Protein AF-A0A8B6DLH3-F1 (afdb_monomer_lite)

Secondary structure (DSSP, 8-state):
--HHHHHHHHHHHHHHHHHHHHHHHHHHHHHHHHHHHHHHHHT-S----S-HHHHHTT-GGGS-HHHHHHHHHHHHHBS-TT-GGGS-TTSS-TTTTTT-HHHHHHTTSTTGGG--S-TTT-HHHHHHHHHHBGGGBTTB-HHHHHHHHHIIIIIIIS-SS----HHHHHHHHHHHHHHHTSTTTTTSHHHHHHHHHHHHHHH-SS--HHHHTSHHHHHHHHHHHHHHHHHT-HHHHHHHHHHHHHHHHHHHHHHHHHHHHHHHHT---TTHHHHHHHHHHHHHHHHHHHHHHHTT-----------------

Foldseek 3Di:
DDQLLQLQLLLLLLLLLQLLLQLQQVLVVVVLVVLLVVLLVVLVPDFDPDQCLQVPVPPLVPDDPSLVSSLVSLLVFWLCNVCSVQFNSNPARRRCCNVDSQSSLNRQFDPCVVVPDRLSRDSSSVLSSCVTTNVNVVLDDPVLSVQQVCLCVVSPVPPLVSGHDLVSSLSSLVSSLVRLPRPSSVVDPSSVVSNVLSVVSNPDSHRDVVSCPDPCVLVSLVVVQVSCVVNVPVVSNVSSCVVCVVVVVVVVVVVVVVVVVVVVVVDPDDDVVVVVVVVVVVVVVVVVVVCCVVVVDDPDDPPPDDDDDDDDD

Radius of gyration: 30.66 Å; chains: 1; bounding box: 48×68×123 Å

pLDDT: mean 76.75, std 17.87, range [33.12, 98.38]

Structure (mmCIF, N/CA/C/O backbone):
data_AF-A0A8B6DLH3-F1
#
_entry.id   AF-A0A8B6DLH3-F1
#
loop_
_atom_site.group_PDB
_atom_site.id
_atom_site.type_symbol
_atom_site.label_atom_id
_atom_site.label_alt_id
_atom_site.label_comp_id
_atom_site.label_asym_id
_atom_site.label_entity_id
_atom_site.label_seq_id
_atom_site.pdbx_PDB_ins_code
_atom_site.Cartn_x
_atom_site.Cartn_y
_atom_site.Cartn_z
_atom_site.occupancy
_atom_site.B_iso_or_equiv
_atom_site.auth_seq_id
_atom_site.auth_comp_id
_atom_site.auth_asym_id
_atom_site.auth_atom_id
_atom_site.pdbx_PDB_model_num
ATOM 1 N N . MET A 1 1 ? -25.420 0.804 21.150 1.00 72.00 1 MET A N 1
ATOM 2 C CA . MET A 1 1 ? -23.970 1.080 21.230 1.00 72.00 1 MET A CA 1
ATOM 3 C C . MET A 1 1 ? -23.783 2.585 21.273 1.00 72.00 1 MET A C 1
ATOM 5 O O . MET A 1 1 ? -24.482 3.255 20.525 1.00 72.00 1 MET A O 1
ATOM 9 N N . SER A 1 2 ? -22.931 3.107 22.158 1.00 86.38 2 SER A N 1
ATOM 10 C CA . SER A 1 2 ? -22.741 4.558 22.299 1.00 86.38 2 SER A CA 1
ATOM 11 C C . SER A 1 2 ? -21.989 5.156 21.105 1.00 86.38 2 SER A C 1
ATOM 13 O O . SER A 1 2 ? -21.193 4.467 20.464 1.00 86.38 2 SER A O 1
ATOM 15 N N . ASP A 1 3 ? -22.206 6.444 20.837 1.00 84.56 3 ASP A N 1
ATOM 16 C CA . ASP A 1 3 ? -21.494 7.181 19.781 1.00 84.56 3 ASP A CA 1
ATOM 17 C C . ASP A 1 3 ? -19.984 7.231 20.048 1.00 84.56 3 ASP A C 1
ATOM 19 O O . ASP A 1 3 ? -19.182 7.118 19.126 1.00 84.56 3 ASP A O 1
ATOM 23 N N . ILE A 1 4 ? -19.584 7.283 21.325 1.00 84.88 4 ILE A N 1
ATOM 24 C CA . ILE A 1 4 ? -18.177 7.180 21.744 1.00 84.88 4 ILE A CA 1
ATOM 25 C C . ILE A 1 4 ? -17.573 5.845 21.291 1.00 84.88 4 ILE A C 1
ATOM 27 O O . ILE A 1 4 ? -16.487 5.831 20.720 1.00 84.88 4 ILE A O 1
ATOM 31 N N . GLN A 1 5 ? -18.280 4.727 21.489 1.00 88.81 5 GLN A N 1
ATOM 32 C CA . GLN A 1 5 ? -17.788 3.416 21.055 1.00 88.81 5 GLN A CA 1
ATOM 33 C C . GLN A 1 5 ? -17.709 3.329 19.526 1.00 88.81 5 GLN A C 1
ATOM 35 O O . GLN A 1 5 ? -16.746 2.795 18.981 1.00 88.81 5 GLN A O 1
ATOM 40 N N . GLN A 1 6 ? -18.695 3.887 18.820 1.00 90.25 6 GLN A N 1
ATOM 41 C CA . GLN A 1 6 ? -18.678 3.941 17.358 1.00 90.25 6 GLN A CA 1
ATOM 42 C C . GLN A 1 6 ? -17.510 4.770 16.815 1.00 90.25 6 GLN A C 1
ATOM 44 O O . GLN A 1 6 ? -16.923 4.425 15.786 1.00 90.25 6 GLN A O 1
ATOM 49 N N . PHE A 1 7 ? -17.165 5.849 17.511 1.00 88.19 7 PHE A N 1
ATOM 50 C CA . PHE A 1 7 ? -16.022 6.683 17.186 1.00 88.19 7 PHE A CA 1
ATOM 51 C C . PHE A 1 7 ? -14.697 5.963 17.469 1.00 88.19 7 PHE A C 1
ATOM 53 O O . PHE A 1 7 ? -13.818 5.930 16.610 1.00 88.19 7 PHE A O 1
ATOM 60 N N . ASP A 1 8 ? -14.566 5.303 18.624 1.00 89.06 8 ASP A N 1
ATOM 61 C CA . ASP A 1 8 ? -13.391 4.488 18.966 1.00 89.06 8 ASP A CA 1
ATOM 62 C C . ASP A 1 8 ? -13.176 3.349 17.950 1.00 89.06 8 ASP A C 1
ATOM 64 O O . ASP A 1 8 ? -12.041 3.044 17.562 1.00 89.06 8 ASP A O 1
ATOM 68 N N . ASN A 1 9 ? -14.262 2.758 17.448 1.00 93.31 9 ASN A N 1
ATOM 69 C CA . ASN A 1 9 ? -14.227 1.767 16.376 1.00 93.31 9 ASN A CA 1
ATOM 70 C C . ASN A 1 9 ? -13.692 2.358 15.065 1.00 93.31 9 ASN A C 1
ATOM 72 O O . ASN A 1 9 ? -12.810 1.766 14.437 1.00 93.31 9 ASN A O 1
ATOM 76 N N . PHE A 1 10 ? -14.184 3.534 14.665 1.00 91.69 10 PHE A N 1
ATOM 77 C CA . PHE A 1 10 ? -13.675 4.263 13.502 1.00 91.69 10 PHE A CA 1
ATOM 78 C C . PHE A 1 10 ? -12.181 4.581 13.637 1.00 91.69 10 PHE A C 1
ATOM 80 O O . PHE A 1 10 ? -11.397 4.292 12.729 1.00 91.69 10 PHE A O 1
ATOM 87 N N . MET A 1 11 ? -11.768 5.099 14.794 1.00 90.31 11 MET A N 1
ATOM 88 C CA . MET A 1 11 ? -10.368 5.396 15.089 1.00 90.31 11 MET A CA 1
ATOM 89 C C . MET A 1 11 ? -9.500 4.133 15.028 1.00 90.31 11 MET A C 1
ATOM 91 O O . MET A 1 11 ? -8.427 4.158 14.430 1.00 90.31 11 MET A O 1
ATOM 95 N N . SER A 1 12 ? -9.977 3.009 15.565 1.00 93.00 12 SER A N 1
ATOM 96 C CA . SER A 1 12 ? -9.265 1.725 15.507 1.00 93.00 12 SER A CA 1
ATOM 97 C C . SER A 1 12 ? -9.019 1.269 14.068 1.00 93.00 12 SER A C 1
ATOM 99 O O . SER A 1 12 ? -7.921 0.821 13.743 1.00 93.00 12 SER A O 1
ATOM 101 N N . VAL A 1 13 ? -10.008 1.427 13.180 1.00 94.50 13 VAL A N 1
ATOM 102 C CA . VAL A 1 13 ? -9.835 1.130 11.749 1.00 94.50 13 VAL A CA 1
ATOM 103 C C . VAL A 1 13 ? -8.827 2.084 11.111 1.00 94.50 13 VAL A C 1
ATOM 105 O O . VAL A 1 13 ? -7.968 1.631 10.359 1.00 94.50 13 VAL A O 1
ATOM 108 N N . ALA A 1 14 ? -8.870 3.379 11.429 1.00 92.00 14 ALA A N 1
ATOM 109 C CA . ALA A 1 14 ? -7.913 4.348 10.897 1.00 92.00 14 ALA A CA 1
ATOM 110 C C . ALA A 1 14 ? -6.460 4.023 11.290 1.00 92.00 14 ALA A C 1
ATOM 112 O O . ALA A 1 14 ? -5.574 4.028 10.432 1.00 92.00 14 ALA A O 1
ATOM 113 N N . PHE A 1 15 ? -6.226 3.674 12.558 1.00 93.00 15 PHE A N 1
ATOM 114 C CA . PHE A 1 15 ? -4.929 3.182 13.026 1.00 93.00 15 PHE A CA 1
ATOM 115 C C . PHE A 1 15 ? -4.545 1.870 12.344 1.00 93.00 15 PHE A C 1
ATOM 117 O O . PHE A 1 15 ? -3.423 1.743 11.862 1.00 93.00 15 PHE A O 1
ATOM 124 N N . GLY A 1 16 ? -5.483 0.928 12.217 1.00 95.31 16 GLY A N 1
ATOM 125 C CA . GLY A 1 16 ? -5.242 -0.338 11.530 1.00 95.31 16 GLY A CA 1
ATOM 126 C C . GLY A 1 16 ? -4.770 -0.148 10.087 1.00 95.31 16 GLY A C 1
ATOM 127 O O . GLY A 1 16 ? -3.828 -0.810 9.651 1.00 95.31 16 GLY A O 1
ATOM 128 N N . LEU A 1 17 ? -5.357 0.800 9.348 1.00 94.81 17 LEU A N 1
ATOM 129 C CA . LEU A 1 17 ? -4.914 1.132 7.990 1.00 94.81 17 LEU A CA 1
ATOM 130 C C . LEU A 1 17 ? -3.464 1.638 7.973 1.00 94.81 17 LEU A C 1
ATOM 132 O O . LEU A 1 17 ? -2.693 1.210 7.116 1.00 94.81 17 LEU A O 1
ATOM 136 N N . LYS A 1 18 ? -3.080 2.508 8.917 1.00 92.50 18 LYS A N 1
ATOM 137 C CA . LYS A 1 18 ? -1.706 3.026 9.035 1.00 92.50 18 LYS A CA 1
ATOM 138 C C . LYS A 1 18 ? -0.709 1.925 9.405 1.00 92.50 18 LYS A C 1
ATOM 140 O O . LYS A 1 18 ? 0.304 1.786 8.729 1.00 92.50 18 LYS A O 1
ATOM 145 N N . ILE A 1 19 ? -1.039 1.099 10.394 1.00 94.75 19 ILE A N 1
ATOM 146 C CA . ILE A 1 19 ? -0.234 -0.061 10.807 1.00 94.75 19 ILE A CA 1
ATOM 147 C C . ILE A 1 19 ? -0.042 -1.031 9.637 1.00 94.75 19 ILE A C 1
ATOM 149 O O . ILE A 1 19 ? 1.044 -1.561 9.433 1.00 94.75 19 ILE A O 1
ATOM 153 N N . THR A 1 20 ? -1.076 -1.225 8.815 1.00 96.81 20 THR A N 1
ATOM 154 C CA . THR A 1 20 ? -0.975 -2.074 7.619 1.00 96.81 20 THR A CA 1
ATOM 155 C C . THR A 1 20 ? -0.012 -1.496 6.589 1.00 96.81 20 THR A C 1
ATOM 157 O O . THR A 1 20 ? 0.748 -2.249 5.992 1.00 96.81 20 THR A O 1
ATOM 160 N N . VAL A 1 21 ? -0.015 -0.175 6.376 1.00 95.31 21 VAL A N 1
ATOM 161 C CA . VAL A 1 21 ? 0.977 0.478 5.506 1.00 95.31 21 VAL A CA 1
ATOM 162 C C . VAL A 1 21 ? 2.387 0.198 6.014 1.00 95.31 21 VAL A C 1
ATOM 164 O O . VAL A 1 21 ? 3.215 -0.270 5.242 1.00 95.31 21 VAL A O 1
ATOM 167 N N . GLU A 1 22 ? 2.641 0.429 7.302 1.00 94.00 22 GLU A N 1
ATOM 168 C CA . GLU A 1 22 ? 3.949 0.191 7.927 1.00 94.00 22 GLU A CA 1
ATOM 169 C C . GLU A 1 22 ? 4.377 -1.278 7.812 1.00 94.00 22 GLU A C 1
ATOM 171 O O . GLU A 1 22 ? 5.507 -1.561 7.425 1.00 94.00 22 GLU A O 1
ATOM 176 N N . GLY A 1 23 ? 3.457 -2.220 8.037 1.00 96.06 23 GLY A N 1
ATOM 177 C CA . GLY A 1 23 ? 3.722 -3.653 7.890 1.00 96.06 23 GLY A CA 1
ATOM 178 C C . GLY A 1 23 ? 4.056 -4.099 6.462 1.00 96.06 23 GLY A C 1
ATOM 179 O O . GLY A 1 23 ? 4.714 -5.118 6.280 1.00 96.06 23 GLY A O 1
ATOM 180 N N . LEU A 1 24 ? 3.628 -3.349 5.441 1.00 96.31 24 LEU A N 1
ATOM 181 C CA . LEU A 1 24 ? 3.911 -3.649 4.033 1.00 96.31 24 LEU A CA 1
ATOM 182 C C . LEU A 1 24 ? 5.203 -3.002 3.520 1.00 96.31 24 LEU A C 1
ATOM 184 O O . LEU A 1 24 ? 5.679 -3.391 2.451 1.00 96.31 24 LEU A O 1
ATOM 188 N N . GLN A 1 25 ? 5.741 -2.000 4.221 1.00 93.44 25 GLN A N 1
ATOM 189 C CA . GLN A 1 25 ? 6.794 -1.134 3.688 1.00 93.44 25 GLN A CA 1
ATOM 190 C C . GLN A 1 25 ? 8.049 -1.902 3.297 1.00 93.44 25 GLN A C 1
ATOM 192 O O . GLN A 1 25 ? 8.495 -1.748 2.160 1.00 93.44 25 GLN A O 1
ATOM 197 N N . ASP A 1 26 ? 8.588 -2.740 4.181 1.00 94.25 26 ASP A N 1
ATOM 198 C CA . ASP A 1 26 ? 9.839 -3.456 3.902 1.00 94.25 26 ASP A CA 1
ATOM 199 C C . ASP A 1 26 ? 9.661 -4.437 2.744 1.00 94.25 26 ASP A C 1
ATOM 201 O O . ASP A 1 26 ? 10.413 -4.393 1.773 1.00 94.25 26 ASP A O 1
ATOM 205 N N . PHE A 1 27 ? 8.592 -5.240 2.784 1.00 94.81 27 PHE A N 1
ATOM 206 C CA . PHE A 1 27 ? 8.282 -6.214 1.738 1.00 94.81 27 PHE A CA 1
ATOM 207 C C . PHE A 1 27 ? 8.181 -5.553 0.358 1.00 94.81 27 PHE A C 1
ATOM 209 O O . PHE A 1 27 ? 8.804 -5.999 -0.609 1.00 94.81 27 PHE A O 1
ATOM 216 N N . VAL A 1 28 ? 7.409 -4.466 0.254 1.00 94.81 28 VAL A N 1
ATOM 217 C CA . VAL A 1 28 ? 7.229 -3.753 -1.015 1.00 94.81 28 VAL A CA 1
ATOM 218 C C . VAL A 1 28 ? 8.525 -3.062 -1.438 1.00 94.81 28 VAL A C 1
ATOM 220 O O . VAL A 1 28 ? 8.891 -3.122 -2.610 1.00 94.81 28 VAL A O 1
ATOM 223 N N . THR A 1 29 ? 9.243 -2.438 -0.505 1.00 94.12 29 THR A N 1
ATOM 224 C CA . THR A 1 29 ? 10.491 -1.718 -0.791 1.00 94.12 29 THR A CA 1
ATOM 225 C C . THR A 1 29 ? 11.571 -2.655 -1.313 1.00 94.12 29 THR A C 1
ATOM 227 O O . THR A 1 29 ? 12.180 -2.369 -2.345 1.00 94.12 29 THR A O 1
ATOM 230 N N . ASP A 1 30 ? 11.797 -3.780 -0.640 1.00 93.50 30 ASP A N 1
ATOM 231 C CA . ASP A 1 30 ? 12.813 -4.755 -1.030 1.00 93.50 30 ASP A CA 1
ATOM 232 C C . ASP A 1 30 ? 12.488 -5.364 -2.389 1.00 93.50 30 ASP A C 1
ATOM 234 O O . ASP A 1 30 ? 13.352 -5.442 -3.270 1.00 93.50 30 ASP A O 1
ATOM 238 N N . PHE A 1 31 ? 11.215 -5.694 -2.606 1.00 92.81 31 PHE A N 1
ATOM 239 C CA . PHE A 1 31 ? 10.749 -6.202 -3.885 1.00 92.81 31 PHE A CA 1
ATOM 240 C C . PHE A 1 31 ? 10.953 -5.192 -5.027 1.00 92.81 31 PHE A C 1
ATOM 242 O O . PHE A 1 31 ? 11.466 -5.543 -6.096 1.00 92.81 31 PHE A O 1
ATOM 249 N N . LEU A 1 32 ? 10.572 -3.927 -4.818 1.00 93.69 32 LEU A N 1
ATOM 250 C CA . LEU A 1 32 ? 10.733 -2.873 -5.819 1.00 93.69 32 LEU A CA 1
ATOM 251 C C . LEU A 1 32 ? 12.206 -2.596 -6.116 1.00 93.69 32 LEU A C 1
ATOM 253 O O . LEU A 1 32 ? 12.563 -2.456 -7.285 1.00 93.69 32 LEU A O 1
ATOM 257 N N . LYS A 1 33 ? 13.071 -2.567 -5.097 1.00 93.81 33 LYS A N 1
ATOM 258 C CA . LYS A 1 33 ? 14.521 -2.397 -5.268 1.00 93.81 33 LYS A CA 1
ATOM 259 C C . LYS A 1 33 ? 15.139 -3.540 -6.069 1.00 93.81 33 LYS A C 1
ATOM 261 O O . LYS A 1 33 ? 15.933 -3.278 -6.973 1.00 93.81 33 LYS A O 1
ATOM 266 N N . ALA A 1 34 ? 14.777 -4.787 -5.764 1.00 92.69 34 ALA A N 1
ATOM 267 C CA . ALA A 1 34 ? 15.251 -5.956 -6.504 1.00 92.69 34 ALA A CA 1
ATOM 268 C C . ALA A 1 34 ? 14.792 -5.905 -7.969 1.00 92.69 34 ALA A C 1
ATOM 270 O O . ALA A 1 34 ? 15.611 -5.976 -8.883 1.00 92.69 34 ALA A O 1
ATOM 271 N N . THR A 1 35 ? 13.501 -5.651 -8.189 1.00 91.94 35 THR A N 1
ATOM 272 C CA . THR A 1 35 ? 12.920 -5.514 -9.532 1.00 91.94 35 THR A CA 1
ATOM 273 C C . THR A 1 35 ? 13.588 -4.393 -10.327 1.00 91.94 35 THR A C 1
ATOM 275 O O . THR A 1 35 ? 13.951 -4.579 -11.487 1.00 91.94 35 THR A O 1
ATOM 278 N N . HIS A 1 36 ? 13.785 -3.231 -9.704 1.00 91.75 36 HIS A N 1
ATOM 279 C CA . HIS A 1 36 ? 14.453 -2.095 -10.324 1.00 91.75 36 HIS A CA 1
ATOM 280 C C . HIS A 1 36 ? 15.882 -2.449 -10.740 1.00 91.75 36 HIS A C 1
ATOM 282 O O . HIS A 1 36 ? 16.276 -2.164 -11.868 1.00 91.75 36 HIS A O 1
ATOM 288 N N . ARG A 1 37 ? 16.647 -3.121 -9.868 1.00 90.94 37 ARG A N 1
ATOM 289 C CA . ARG A 1 37 ? 18.009 -3.583 -10.176 1.00 90.94 37 ARG A CA 1
ATOM 290 C C . ARG A 1 37 ? 18.027 -4.517 -11.388 1.00 90.94 37 ARG A C 1
ATOM 292 O O . ARG A 1 37 ? 18.854 -4.329 -12.278 1.00 90.94 37 ARG A O 1
ATOM 299 N N . ASP A 1 38 ? 17.097 -5.465 -11.461 1.00 90.38 38 ASP A N 1
ATOM 300 C CA . ASP A 1 38 ? 17.012 -6.418 -12.573 1.00 90.38 38 ASP A CA 1
ATOM 301 C C . ASP A 1 38 ? 16.695 -5.739 -13.910 1.00 90.38 38 ASP A C 1
ATOM 303 O O . ASP A 1 38 ? 17.255 -6.104 -14.948 1.00 90.38 38 ASP A O 1
ATOM 307 N N . ILE A 1 39 ? 15.796 -4.749 -13.907 1.00 88.50 39 ILE A N 1
ATOM 308 C CA . ILE A 1 39 ? 15.489 -3.961 -15.108 1.00 88.50 39 ILE A CA 1
ATOM 309 C C . ILE A 1 39 ? 16.682 -3.090 -15.486 1.00 88.50 39 ILE A C 1
ATOM 311 O O . ILE A 1 39 ? 17.059 -3.054 -16.655 1.00 88.50 39 ILE A O 1
ATOM 315 N N . TYR A 1 40 ? 17.299 -2.422 -14.511 1.00 87.00 40 TYR A N 1
ATOM 316 C CA . TYR A 1 40 ? 18.433 -1.532 -14.738 1.00 87.00 40 TYR A CA 1
ATOM 317 C C . TYR A 1 40 ? 19.580 -2.246 -15.465 1.00 87.00 40 TYR A C 1
ATOM 319 O O . TYR A 1 40 ? 20.116 -1.724 -16.441 1.00 87.00 40 TYR A O 1
ATOM 327 N N . VAL A 1 41 ? 19.897 -3.481 -15.060 1.00 86.19 41 VAL A N 1
ATOM 328 C CA . VAL A 1 41 ? 20.916 -4.315 -15.722 1.00 86.19 41 VAL A CA 1
ATOM 329 C C . VAL A 1 41 ? 20.551 -4.608 -17.185 1.00 86.19 41 VAL A C 1
ATOM 331 O O . VAL A 1 41 ? 21.412 -4.512 -18.061 1.00 86.19 41 VAL A O 1
ATOM 334 N N . LYS A 1 42 ? 19.279 -4.918 -17.473 1.00 84.06 42 LYS A N 1
ATOM 335 C CA . LYS A 1 42 ? 18.787 -5.214 -18.835 1.00 84.06 42 LYS A CA 1
ATOM 336 C C . LYS A 1 42 ? 18.726 -3.982 -19.739 1.00 84.06 42 LYS A C 1
ATOM 338 O O . LYS A 1 42 ? 18.885 -4.103 -20.949 1.00 84.06 42 LYS A O 1
ATOM 343 N N . CYS A 1 43 ? 18.475 -2.814 -19.160 1.00 79.56 43 CYS A N 1
ATOM 344 C CA . CYS A 1 43 ? 18.224 -1.560 -19.866 1.00 79.56 43 CYS A CA 1
ATOM 345 C C . CYS A 1 43 ? 19.452 -0.637 -19.902 1.00 79.56 43 CYS A C 1
ATOM 347 O O . CYS A 1 43 ? 19.280 0.581 -19.937 1.00 79.56 43 CYS A O 1
ATOM 349 N N . SER A 1 44 ? 20.668 -1.188 -19.878 1.00 67.06 44 SER A N 1
ATOM 350 C CA . SER A 1 44 ? 21.966 -0.503 -19.726 1.00 67.06 44 SER A CA 1
ATOM 351 C C . SER A 1 44 ? 22.372 0.374 -20.934 1.00 67.06 44 SER A C 1
ATOM 353 O O . SER A 1 44 ? 23.461 0.270 -21.486 1.00 67.06 44 SER A O 1
ATOM 355 N N . LEU A 1 45 ? 21.481 1.280 -21.341 1.00 66.19 45 LEU A N 1
ATOM 356 C CA . LEU A 1 45 ? 21.596 2.192 -22.483 1.00 66.19 45 LEU A CA 1
ATOM 357 C C . LEU A 1 45 ? 21.917 3.644 -22.063 1.00 66.19 45 LEU A C 1
ATOM 359 O O . LEU A 1 45 ? 21.862 4.546 -22.897 1.00 66.19 45 LEU A O 1
ATOM 363 N N . GLY A 1 46 ? 22.249 3.876 -20.787 1.00 70.50 46 GLY A N 1
ATOM 364 C CA . GLY A 1 46 ? 22.526 5.201 -20.216 1.00 70.50 46 GLY A CA 1
ATOM 365 C C . GLY A 1 46 ? 21.288 5.910 -19.651 1.00 70.50 46 GLY A C 1
ATOM 366 O O . GLY A 1 46 ? 20.210 5.324 -19.558 1.00 70.50 46 GLY A O 1
ATOM 367 N N . ASN A 1 47 ? 21.450 7.178 -19.257 1.00 72.44 47 ASN A N 1
ATOM 368 C CA . ASN A 1 47 ? 20.382 7.988 -18.659 1.00 72.44 47 ASN A CA 1
ATOM 369 C C . ASN A 1 47 ? 19.548 8.710 -19.721 1.00 72.44 47 ASN A C 1
ATOM 371 O O . ASN A 1 47 ? 20.034 9.058 -20.801 1.00 72.44 47 ASN A O 1
ATOM 375 N N . CYS A 1 48 ? 18.285 8.980 -19.395 1.00 75.69 48 CYS A N 1
ATOM 376 C CA . CYS A 1 48 ? 17.466 9.865 -20.203 1.00 75.69 48 CYS A CA 1
ATOM 377 C C . CYS A 1 48 ? 17.673 11.322 -19.771 1.00 75.69 48 CYS A C 1
ATOM 379 O O . CYS A 1 48 ? 17.479 11.658 -18.611 1.00 75.69 48 CYS A O 1
ATOM 381 N N . ASN A 1 49 ? 18.003 12.201 -20.718 1.00 76.50 49 ASN A N 1
ATOM 382 C CA . ASN A 1 49 ? 18.199 13.634 -20.453 1.00 76.50 49 ASN A CA 1
ATOM 383 C C . ASN A 1 49 ? 16.944 14.477 -20.744 1.00 76.50 49 ASN A C 1
ATOM 385 O O . ASN A 1 49 ? 17.004 15.704 -20.771 1.00 76.50 49 ASN A O 1
ATOM 389 N N . ILE A 1 50 ? 15.817 13.833 -21.063 1.00 77.19 50 ILE A N 1
ATOM 390 C CA . ILE A 1 50 ? 14.575 14.497 -21.464 1.00 77.19 50 ILE A CA 1
ATOM 391 C C . ILE A 1 50 ? 13.412 13.814 -20.763 1.00 77.19 50 ILE A C 1
ATOM 393 O O . ILE A 1 50 ? 13.223 12.610 -20.920 1.00 77.19 50 ILE A O 1
ATOM 397 N N . ASP A 1 51 ? 12.555 14.592 -20.107 1.00 79.94 51 ASP A N 1
ATOM 398 C CA . ASP A 1 51 ? 11.315 14.055 -19.557 1.00 79.94 51 ASP A CA 1
ATOM 399 C C . ASP A 1 51 ? 10.299 13.709 -20.679 1.00 79.94 51 ASP A C 1
ATOM 401 O O . ASP A 1 51 ? 9.401 14.479 -21.031 1.00 79.94 51 ASP A O 1
ATOM 405 N N . CYS A 1 52 ? 10.485 12.542 -21.300 1.00 81.00 52 CYS A N 1
ATOM 406 C CA . CYS A 1 52 ? 9.648 11.934 -22.330 1.00 81.00 52 CYS A CA 1
ATOM 407 C C . CYS A 1 52 ? 8.194 11.736 -21.884 1.00 81.00 52 CYS A C 1
ATOM 409 O O . CYS A 1 52 ? 7.294 11.848 -22.716 1.00 81.00 52 CYS A O 1
ATOM 411 N N . SER A 1 53 ? 7.955 11.460 -20.602 1.00 79.81 53 SER A N 1
ATOM 412 C CA . SER A 1 53 ? 6.608 11.310 -20.038 1.00 79.81 53 SER A CA 1
ATOM 413 C C . SER A 1 53 ? 5.832 12.622 -20.121 1.00 79.81 53 SER A C 1
ATOM 415 O O . SER A 1 53 ? 4.778 12.684 -20.761 1.00 79.81 53 SER A O 1
ATOM 417 N N . ARG A 1 54 ? 6.395 13.717 -19.605 1.00 76.88 54 ARG A N 1
ATOM 418 C CA . ARG A 1 54 ? 5.740 15.030 -19.666 1.00 76.88 54 ARG A CA 1
ATOM 419 C C . ARG A 1 54 ? 5.698 15.599 -21.084 1.00 76.88 54 ARG A C 1
ATOM 421 O O . ARG A 1 54 ? 4.682 16.158 -21.495 1.00 76.88 54 ARG A O 1
ATOM 428 N N . LYS A 1 55 ? 6.774 15.429 -21.860 1.00 71.50 55 LYS A N 1
ATOM 429 C CA . LYS A 1 55 ? 6.900 15.998 -23.213 1.00 71.50 55 LYS A CA 1
ATOM 430 C C . LYS A 1 55 ? 6.109 15.228 -24.274 1.00 71.50 55 LYS A C 1
ATOM 432 O O . LYS A 1 55 ? 5.607 15.830 -25.219 1.00 71.50 55 LYS A O 1
ATOM 437 N N . PHE A 1 56 ? 5.999 13.906 -24.136 1.00 74.88 56 PHE A N 1
ATOM 438 C CA . PHE A 1 56 ? 5.447 13.011 -25.160 1.00 74.88 56 PHE A CA 1
ATOM 439 C C . PHE A 1 56 ? 4.508 11.933 -24.600 1.00 74.88 56 PHE A C 1
ATOM 441 O O . PHE A 1 56 ? 4.242 10.942 -25.282 1.00 74.88 56 PHE A O 1
ATOM 448 N N . GLY A 1 57 ? 3.967 12.086 -23.388 1.00 64.69 57 GLY A N 1
ATOM 449 C CA . GLY A 1 57 ? 3.109 11.081 -22.738 1.00 64.69 57 GLY A CA 1
ATOM 450 C C . GLY A 1 57 ? 1.837 10.706 -23.511 1.00 64.69 57 GLY A C 1
ATOM 451 O O . GLY A 1 57 ? 1.216 9.688 -23.225 1.00 64.69 57 GLY A O 1
ATOM 452 N N . HIS A 1 58 ? 1.459 11.502 -24.514 1.00 65.06 58 HIS A N 1
ATOM 453 C CA . HIS A 1 58 ? 0.343 11.270 -25.436 1.00 65.06 58 HIS A CA 1
ATOM 454 C C . HIS A 1 58 ? 0.789 10.782 -26.832 1.00 65.06 58 HIS A C 1
ATOM 456 O O . HIS A 1 58 ? -0.043 10.310 -27.601 1.00 65.06 58 HIS A O 1
ATOM 462 N N . VAL A 1 59 ? 2.087 10.839 -27.164 1.00 66.88 59 VAL A N 1
ATOM 463 C CA . VAL A 1 59 ? 2.645 10.406 -28.461 1.00 66.88 59 VAL A CA 1
ATOM 464 C C . VAL A 1 59 ? 3.801 9.433 -28.237 1.00 66.88 59 VAL A C 1
ATOM 466 O O . VAL A 1 59 ? 4.981 9.780 -28.288 1.00 66.88 59 VAL A O 1
ATOM 469 N N . PHE A 1 60 ? 3.445 8.167 -28.027 1.00 59.22 60 PHE A N 1
ATOM 470 C CA . PHE A 1 60 ? 4.366 7.097 -27.633 1.00 59.22 60 PHE A CA 1
ATOM 471 C C . PHE A 1 60 ? 5.574 6.883 -28.557 1.00 59.22 60 PHE A C 1
ATOM 473 O O . PHE A 1 60 ? 6.624 6.463 -28.086 1.00 59.22 60 PHE A O 1
ATOM 480 N N . ARG A 1 61 ? 5.459 7.189 -29.855 1.00 62.62 61 ARG A N 1
ATOM 481 C CA . ARG A 1 61 ? 6.549 7.009 -30.834 1.00 62.62 61 ARG A CA 1
ATOM 482 C C . ARG A 1 61 ? 7.701 8.014 -30.684 1.00 62.62 61 ARG A C 1
ATOM 484 O O . ARG A 1 61 ? 8.703 7.869 -31.368 1.00 62.62 61 ARG A O 1
ATOM 491 N N . ARG A 1 62 ? 7.555 9.040 -29.837 1.00 74.94 62 ARG A N 1
ATOM 492 C CA . ARG A 1 62 ? 8.561 10.102 -29.640 1.00 74.94 62 ARG A CA 1
ATOM 493 C C . ARG A 1 62 ? 9.400 9.937 -28.370 1.00 74.94 62 ARG A C 1
ATOM 495 O O . ARG A 1 62 ? 10.192 10.815 -28.047 1.00 74.94 62 ARG A O 1
ATOM 502 N N . TRP A 1 63 ? 9.218 8.837 -27.643 1.00 82.88 63 TRP A N 1
ATOM 503 C CA . TRP A 1 63 ? 10.037 8.523 -26.475 1.00 82.88 63 TRP A CA 1
ATOM 504 C C . TRP A 1 63 ? 11.461 8.175 -26.921 1.00 82.88 63 TRP A C 1
ATOM 506 O O . TRP A 1 63 ? 11.647 7.560 -27.970 1.00 82.88 63 TRP A O 1
ATOM 516 N N . CYS A 1 64 ? 12.467 8.571 -26.138 1.00 85.12 64 CYS A N 1
ATOM 517 C CA . CYS A 1 64 ? 13.850 8.210 -26.438 1.00 85.12 64 CYS A CA 1
ATOM 518 C C . CYS A 1 64 ? 14.068 6.692 -26.296 1.00 85.12 64 CYS A C 1
ATOM 520 O O . CYS A 1 64 ? 13.273 5.991 -25.664 1.00 85.12 64 CYS A O 1
ATOM 522 N N . LEU A 1 65 ? 15.172 6.184 -26.854 1.00 85.06 65 LEU A N 1
ATOM 523 C CA . LEU A 1 65 ? 15.481 4.751 -26.852 1.00 85.06 65 LEU A CA 1
ATOM 524 C C . LEU A 1 65 ? 15.573 4.160 -25.432 1.00 85.06 65 LEU A C 1
ATOM 526 O O . LEU A 1 65 ? 15.064 3.064 -25.193 1.00 85.06 65 LEU A O 1
ATOM 530 N N . VAL A 1 66 ? 16.160 4.901 -24.485 1.00 84.25 66 VAL A N 1
ATOM 531 C CA . VAL A 1 66 ? 16.255 4.500 -23.070 1.00 84.25 66 VAL A CA 1
ATOM 532 C C . VAL A 1 66 ? 14.856 4.319 -22.479 1.00 84.25 66 VAL A C 1
ATOM 534 O O . VAL A 1 66 ? 14.510 3.226 -22.030 1.00 84.25 66 VAL A O 1
ATOM 537 N N . CYS A 1 67 ? 14.015 5.356 -22.552 1.00 84.94 67 CYS A N 1
ATOM 538 C CA . CYS A 1 67 ? 12.656 5.312 -22.018 1.00 84.94 67 CYS A CA 1
ATOM 539 C C . CYS A 1 67 ? 11.802 4.244 -22.705 1.00 84.94 67 CYS A C 1
ATOM 541 O O . CYS A 1 67 ? 11.005 3.594 -22.038 1.00 84.94 67 CYS A O 1
ATOM 543 N N . LEU A 1 68 ? 11.965 4.024 -24.014 1.00 86.12 68 LEU A N 1
ATOM 544 C CA . LEU A 1 68 ? 11.246 2.977 -24.742 1.00 86.12 68 LEU A CA 1
ATOM 545 C C . LEU A 1 68 ? 11.633 1.570 -24.259 1.00 86.12 68 LEU A C 1
ATOM 547 O O . LEU A 1 68 ? 10.760 0.720 -24.087 1.00 86.12 68 LEU A O 1
ATOM 551 N N . THR A 1 69 ? 12.920 1.334 -24.006 1.00 87.44 69 THR A N 1
ATOM 552 C CA . THR A 1 69 ? 13.430 0.039 -23.527 1.00 87.44 69 THR A CA 1
ATOM 553 C C . THR A 1 69 ? 12.889 -0.277 -22.139 1.00 87.44 69 THR A C 1
ATOM 555 O O . THR A 1 69 ? 12.257 -1.312 -21.931 1.00 87.44 69 THR A O 1
ATOM 558 N N . TRP A 1 70 ? 13.024 0.671 -21.215 1.00 86.88 70 TRP A N 1
ATOM 559 C CA . TRP A 1 70 ? 12.444 0.572 -19.881 1.00 86.88 70 TRP A CA 1
ATOM 560 C C . TRP A 1 70 ? 10.931 0.374 -19.908 1.00 86.88 70 TRP A C 1
ATOM 562 O O . TRP A 1 70 ? 10.400 -0.479 -19.202 1.00 86.88 70 TRP A O 1
ATOM 572 N N . LYS A 1 71 ? 10.224 1.130 -20.752 1.00 85.50 71 LYS A N 1
ATOM 573 C CA . LYS A 1 71 ? 8.777 1.005 -20.920 1.00 85.50 71 LYS A CA 1
ATOM 574 C C . LYS A 1 71 ? 8.381 -0.416 -21.321 1.00 85.50 71 LYS A C 1
ATOM 576 O O . LYS A 1 71 ? 7.417 -0.952 -20.779 1.00 85.50 71 LYS A O 1
ATOM 581 N N . ASN A 1 72 ? 9.126 -1.034 -22.238 1.00 86.75 72 ASN A N 1
ATOM 582 C CA . ASN A 1 72 ? 8.889 -2.413 -22.660 1.00 86.75 72 ASN A CA 1
ATOM 583 C C . ASN A 1 72 ? 9.116 -3.412 -21.517 1.00 86.75 72 ASN A C 1
ATOM 585 O O . ASN A 1 72 ? 8.305 -4.322 -21.348 1.00 86.75 72 ASN A O 1
ATOM 589 N N . GLU A 1 73 ? 10.165 -3.242 -20.708 1.00 88.69 73 GLU A N 1
ATOM 590 C CA . GLU A 1 73 ? 10.402 -4.102 -19.540 1.00 88.69 73 GLU A CA 1
ATOM 591 C C . GLU A 1 73 ? 9.320 -3.931 -18.466 1.00 88.69 73 GLU A C 1
ATOM 593 O O . GLU A 1 73 ? 8.739 -4.914 -18.006 1.00 88.69 73 GLU A O 1
ATOM 598 N N . LEU A 1 74 ? 8.955 -2.693 -18.131 1.00 87.88 74 LEU A N 1
ATOM 599 C CA . LEU A 1 74 ? 7.886 -2.398 -17.173 1.00 87.88 74 LEU A CA 1
ATOM 600 C C . LEU A 1 74 ? 6.525 -2.916 -17.647 1.00 87.88 74 LEU A C 1
ATOM 602 O O . LEU A 1 74 ? 5.729 -3.415 -16.854 1.00 87.88 74 LEU A O 1
ATOM 606 N N . HIS A 1 75 ? 6.268 -2.880 -18.952 1.00 87.56 75 HIS A N 1
ATOM 607 C CA . HIS A 1 75 ? 5.056 -3.450 -19.520 1.00 87.56 75 HIS A CA 1
AT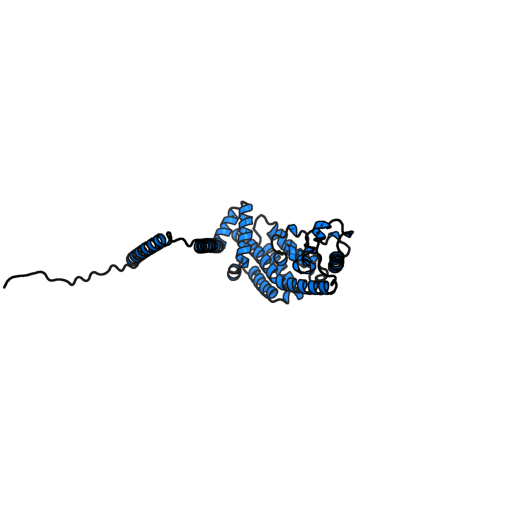OM 608 C C . HIS A 1 75 ? 4.975 -4.975 -19.327 1.00 87.56 75 HIS A C 1
ATOM 610 O O . HIS A 1 75 ? 3.898 -5.499 -19.045 1.00 87.56 75 HIS A O 1
ATOM 616 N N . LYS A 1 76 ? 6.103 -5.701 -19.386 1.00 88.25 76 LYS A N 1
ATOM 617 C CA . LYS A 1 76 ? 6.140 -7.149 -19.089 1.00 88.25 76 LYS A CA 1
ATOM 618 C C . LYS A 1 76 ? 5.791 -7.459 -17.631 1.00 88.25 76 LYS A C 1
ATOM 620 O O . LYS A 1 76 ? 5.292 -8.554 -17.349 1.00 88.25 76 LYS A O 1
ATOM 625 N N . LEU A 1 77 ? 6.054 -6.509 -16.733 1.00 89.12 77 LEU A N 1
ATOM 626 C CA . LEU A 1 77 ? 5.720 -6.580 -15.313 1.00 89.12 77 LEU A CA 1
ATOM 627 C C . LEU A 1 77 ? 4.278 -6.171 -15.017 1.00 89.12 77 LEU A C 1
ATOM 629 O O . LEU A 1 77 ? 3.815 -6.407 -13.908 1.00 89.12 77 LEU A O 1
ATOM 633 N N . ASN A 1 78 ? 3.539 -5.612 -15.975 1.00 88.69 78 ASN A N 1
ATOM 634 C CA . ASN A 1 78 ? 2.120 -5.343 -15.794 1.00 88.69 78 ASN A CA 1
ATOM 635 C C . ASN A 1 78 ? 1.313 -6.644 -15.893 1.00 88.69 78 ASN A C 1
ATOM 637 O O . ASN A 1 78 ? 1.482 -7.451 -16.812 1.00 88.69 78 ASN A O 1
ATOM 641 N N . ARG A 1 79 ? 0.388 -6.841 -14.956 1.00 86.00 79 ARG A N 1
ATOM 642 C CA . ARG A 1 79 ? -0.510 -7.997 -14.931 1.00 86.00 79 ARG A CA 1
ATOM 643 C C . ARG A 1 79 ? -1.446 -8.004 -16.137 1.00 86.00 79 ARG A C 1
ATOM 645 O O . ARG A 1 79 ? -1.708 -9.054 -16.720 1.00 86.00 79 ARG A O 1
ATOM 652 N N . PHE A 1 80 ? -1.904 -6.825 -16.547 1.00 82.00 80 PHE A N 1
ATOM 653 C CA . PHE A 1 80 ? -2.832 -6.634 -17.657 1.00 82.00 80 PHE A CA 1
ATOM 654 C C . PHE A 1 80 ? -2.078 -6.353 -18.964 1.00 82.00 80 PHE A C 1
ATOM 656 O O . PHE A 1 80 ? -2.146 -5.255 -19.508 1.00 82.00 80 PHE A O 1
ATOM 663 N N . LYS A 1 81 ? -1.349 -7.352 -19.476 1.00 67.62 81 LYS A N 1
ATOM 664 C CA . LYS A 1 81 ? -0.443 -7.218 -20.637 1.00 67.62 81 LYS A CA 1
ATOM 665 C C . LYS A 1 81 ? -1.070 -6.603 -21.898 1.00 67.62 81 LYS A C 1
ATOM 667 O O . LYS A 1 81 ? -0.374 -5.963 -22.664 1.00 67.62 81 LYS A O 1
ATOM 672 N N . ASN A 1 82 ? -2.376 -6.740 -22.112 1.00 69.81 82 ASN A N 1
ATOM 673 C CA . ASN A 1 82 ? -3.035 -6.169 -23.296 1.00 69.81 82 ASN A CA 1
ATOM 674 C C . ASN A 1 82 ? -3.603 -4.756 -23.062 1.00 69.81 82 ASN A C 1
ATOM 676 O O . ASN A 1 82 ? -4.167 -4.161 -23.974 1.00 69.81 82 ASN A O 1
ATOM 680 N N . HIS A 1 83 ? -3.441 -4.206 -21.857 1.00 68.62 83 HIS A N 1
ATOM 681 C CA . HIS A 1 83 ? -4.019 -2.933 -21.435 1.00 68.62 83 HIS A CA 1
ATOM 682 C C . HIS A 1 83 ? -2.920 -1.894 -21.190 1.00 68.62 83 HIS A C 1
ATOM 684 O O . HIS A 1 83 ? -2.505 -1.637 -20.058 1.00 68.62 83 HIS A O 1
ATOM 690 N N . TRP A 1 84 ? -2.414 -1.315 -22.280 1.00 66.06 84 TRP A N 1
ATOM 691 C CA . TRP A 1 84 ? -1.388 -0.264 -22.249 1.00 66.06 84 TRP A CA 1
ATOM 692 C C . TRP A 1 84 ? -1.859 1.029 -21.575 1.00 66.06 84 TRP A C 1
ATOM 694 O O . TRP A 1 84 ? -1.041 1.780 -21.049 1.00 66.06 84 TRP A O 1
ATOM 704 N N . ASP A 1 85 ? -3.168 1.260 -21.588 1.00 64.75 85 ASP A N 1
ATOM 705 C CA . ASP A 1 85 ? -3.893 2.355 -20.946 1.00 64.75 85 ASP A CA 1
ATOM 706 C C . ASP A 1 85 ? -3.928 2.242 -19.416 1.00 64.75 85 ASP A C 1
ATOM 708 O O . ASP A 1 85 ? -4.067 3.249 -18.728 1.00 64.75 85 ASP A O 1
ATOM 712 N N . ARG A 1 86 ? -3.757 1.030 -18.872 1.00 67.38 86 ARG A N 1
ATOM 713 C CA . ARG A 1 86 ? -3.740 0.790 -17.421 1.00 67.38 86 ARG A CA 1
ATOM 714 C C . ARG A 1 86 ? -2.408 1.104 -16.751 1.00 67.38 86 ARG A C 1
ATOM 716 O O . ARG A 1 86 ? -2.338 1.057 -15.527 1.00 67.38 86 ARG A O 1
ATOM 723 N N . ILE A 1 87 ? -1.373 1.407 -17.532 1.00 74.81 87 ILE A N 1
ATOM 724 C CA . ILE A 1 87 ? -0.082 1.848 -17.013 1.00 74.81 87 ILE A CA 1
ATOM 725 C C . ILE A 1 87 ? -0.029 3.373 -17.080 1.00 74.81 87 ILE A C 1
ATOM 727 O O . ILE A 1 87 ? -0.225 3.973 -18.141 1.00 74.81 87 ILE A O 1
ATOM 731 N N . ASN A 1 88 ? 0.250 4.008 -15.944 1.00 76.75 88 ASN A N 1
ATOM 732 C CA . ASN A 1 88 ? 0.256 5.457 -15.841 1.00 76.75 88 ASN A CA 1
ATOM 733 C C . ASN A 1 88 ? 1.595 6.052 -16.300 1.00 76.75 88 ASN A C 1
ATOM 735 O O . ASN A 1 88 ? 2.477 6.360 -15.504 1.00 76.75 88 ASN A O 1
ATOM 739 N N . TRP A 1 89 ? 1.737 6.233 -17.612 1.00 78.50 89 TRP A N 1
ATOM 740 C CA . TRP A 1 89 ? 2.951 6.786 -18.222 1.00 78.50 89 TRP A CA 1
ATOM 741 C C . TRP A 1 89 ? 3.084 8.307 -18.134 1.00 78.50 89 TRP A C 1
ATOM 743 O O . TRP A 1 89 ? 4.095 8.822 -18.594 1.00 78.50 89 TRP A O 1
ATOM 753 N N . LYS A 1 90 ? 2.067 9.027 -17.644 1.00 75.25 90 LYS A N 1
ATOM 754 C CA . LYS A 1 90 ? 2.031 10.504 -17.660 1.00 75.25 90 LYS A CA 1
ATOM 755 C C . LYS A 1 90 ? 2.594 11.141 -16.394 1.00 75.25 90 LYS A C 1
ATOM 757 O O . LYS A 1 90 ? 2.927 12.320 -16.403 1.00 75.25 90 LYS A O 1
ATOM 762 N N . GLU A 1 91 ? 2.653 10.372 -15.313 1.00 74.19 91 GLU A N 1
ATOM 763 C CA . GLU A 1 91 ? 2.980 10.870 -13.972 1.00 74.19 91 GLU A CA 1
ATOM 764 C C . GLU A 1 91 ? 4.365 10.427 -13.493 1.00 74.19 91 GLU A C 1
ATOM 766 O O . GLU A 1 91 ? 4.722 10.667 -12.341 1.00 74.19 91 GLU A O 1
ATOM 771 N N . ILE A 1 92 ? 5.138 9.777 -14.366 1.00 77.69 92 ILE A N 1
ATOM 772 C CA . ILE A 1 92 ? 6.528 9.433 -14.079 1.00 77.69 92 ILE A CA 1
ATOM 773 C C . ILE A 1 92 ? 7.458 10.558 -14.496 1.00 77.69 92 ILE A C 1
ATOM 775 O O . ILE A 1 92 ? 7.266 11.148 -15.564 1.00 77.69 92 ILE A O 1
ATOM 779 N N . ASP A 1 93 ? 8.482 10.803 -13.687 1.00 80.56 93 ASP A N 1
ATOM 780 C CA . ASP A 1 93 ? 9.630 11.584 -14.121 1.00 80.56 93 ASP A CA 1
ATOM 781 C C . ASP A 1 93 ? 10.570 10.674 -14.912 1.00 80.56 93 ASP A C 1
ATOM 783 O O . ASP A 1 93 ? 11.229 9.794 -14.358 1.00 80.56 93 ASP A O 1
ATOM 787 N N . THR A 1 94 ? 10.618 10.847 -16.235 1.00 78.62 94 THR A N 1
ATOM 788 C CA . THR A 1 94 ? 11.454 9.957 -17.055 1.00 78.62 94 THR A CA 1
ATOM 789 C C . THR A 1 94 ? 12.959 10.234 -16.976 1.00 78.62 94 THR A C 1
ATOM 791 O O . THR A 1 94 ? 13.735 9.439 -17.510 1.00 78.62 94 THR A O 1
ATOM 794 N N . VAL A 1 95 ? 13.377 11.319 -16.321 1.00 78.88 95 VAL A N 1
ATOM 795 C CA . VAL A 1 95 ? 14.789 11.599 -16.027 1.00 78.88 95 VAL A CA 1
ATOM 796 C C . VAL A 1 95 ? 15.236 10.769 -14.826 1.00 78.88 95 VAL A C 1
ATOM 798 O O . VAL A 1 95 ? 16.268 10.101 -14.892 1.00 78.88 95 VAL A O 1
ATOM 801 N N . ASP A 1 96 ? 14.408 10.730 -13.781 1.00 77.25 96 ASP A N 1
ATOM 802 C CA . ASP A 1 96 ? 14.753 10.097 -12.506 1.00 77.25 96 ASP A CA 1
ATOM 803 C C . ASP A 1 96 ? 14.326 8.628 -12.405 1.00 77.25 96 ASP A C 1
ATOM 805 O O . ASP A 1 96 ? 14.921 7.866 -11.642 1.00 77.25 96 ASP A O 1
ATOM 809 N N . PHE A 1 97 ? 13.331 8.174 -13.176 1.00 73.38 97 PHE A N 1
ATOM 810 C CA . PHE A 1 97 ? 12.836 6.802 -13.026 1.00 73.38 97 PHE A CA 1
ATOM 811 C C . PHE A 1 97 ? 13.839 5.669 -13.302 1.00 73.38 97 PHE A C 1
ATOM 813 O O . PHE A 1 97 ? 13.650 4.616 -12.692 1.00 73.38 97 PHE A O 1
ATOM 820 N N . PRO A 1 98 ? 14.901 5.807 -14.132 1.00 75.31 98 PRO A N 1
ATOM 821 C CA . PRO A 1 98 ? 15.905 4.753 -14.245 1.00 75.31 98 PRO A CA 1
ATOM 822 C C . PRO A 1 98 ? 16.803 4.683 -13.004 1.00 75.31 98 PRO A C 1
ATOM 824 O O . PRO A 1 98 ? 17.562 3.732 -12.846 1.00 75.31 98 PRO A O 1
ATOM 827 N N . LEU A 1 99 ? 16.771 5.715 -12.159 1.00 78.50 99 LEU A N 1
ATOM 828 C CA . LEU A 1 99 ? 17.605 5.867 -10.970 1.00 78.50 99 LEU A CA 1
ATOM 829 C C . LEU A 1 99 ? 16.804 5.667 -9.674 1.00 78.50 99 LEU A C 1
ATOM 831 O O . LEU A 1 99 ? 17.399 5.501 -8.609 1.00 78.50 99 LEU A O 1
ATOM 835 N N . SER A 1 100 ? 15.469 5.654 -9.752 1.00 86.31 100 SER A N 1
ATOM 836 C CA . SER A 1 100 ? 14.566 5.574 -8.606 1.00 86.31 100 SER A CA 1
ATOM 837 C C . SER A 1 100 ? 13.517 4.476 -8.776 1.00 86.31 100 SER A C 1
ATOM 839 O O . SER A 1 100 ? 12.622 4.545 -9.623 1.00 86.31 100 SER A O 1
ATOM 841 N N . PHE A 1 101 ? 13.563 3.487 -7.880 1.00 88.88 101 PHE A N 1
ATOM 842 C CA . PHE A 1 101 ? 12.552 2.429 -7.817 1.00 88.88 101 PHE A CA 1
ATOM 843 C C . PHE A 1 101 ? 11.159 2.966 -7.442 1.00 88.88 101 PHE A C 1
ATOM 845 O O . PHE A 1 101 ? 10.155 2.350 -7.798 1.00 88.88 101 PHE A O 1
ATOM 852 N N . GLU A 1 102 ? 11.078 4.104 -6.745 1.00 87.75 102 GLU A N 1
ATOM 853 C CA . GLU A 1 102 ? 9.804 4.734 -6.386 1.00 87.75 102 GLU A CA 1
ATOM 854 C C . GLU A 1 102 ? 9.141 5.361 -7.612 1.00 87.75 102 GLU A C 1
ATOM 856 O O . GLU A 1 102 ? 7.961 5.120 -7.862 1.00 87.75 102 GLU A O 1
ATOM 861 N N . GLU A 1 103 ? 9.907 6.100 -8.421 1.00 86.00 103 GLU A N 1
ATOM 862 C CA . GLU A 1 103 ? 9.436 6.642 -9.702 1.00 86.00 103 GLU A CA 1
ATOM 863 C C . GLU A 1 103 ? 9.028 5.519 -10.660 1.00 86.00 103 GLU A C 1
ATOM 865 O O . GLU A 1 103 ? 7.976 5.592 -11.298 1.00 86.00 103 GLU A O 1
ATOM 870 N N . MET A 1 104 ? 9.807 4.433 -10.702 1.00 87.94 104 MET A N 1
ATOM 871 C CA . MET A 1 104 ? 9.452 3.224 -11.441 1.00 87.94 104 MET A CA 1
ATOM 872 C C . MET A 1 104 ? 8.101 2.655 -10.980 1.00 87.94 104 MET A C 1
ATOM 874 O O . MET A 1 104 ? 7.281 2.279 -11.814 1.00 87.94 104 MET A O 1
ATOM 878 N N . ALA A 1 105 ? 7.841 2.595 -9.672 1.00 89.38 105 ALA A N 1
ATOM 879 C CA . ALA A 1 105 ? 6.617 2.014 -9.124 1.00 89.38 105 ALA A CA 1
ATOM 880 C C . ALA A 1 105 ? 5.351 2.828 -9.450 1.00 89.38 105 ALA A C 1
ATOM 882 O O . ALA A 1 105 ? 4.267 2.247 -9.564 1.00 89.38 105 ALA A O 1
ATOM 883 N N . LYS A 1 106 ? 5.467 4.147 -9.668 1.00 88.25 106 LYS A N 1
ATOM 884 C CA . LYS A 1 106 ? 4.325 5.023 -9.998 1.00 88.25 106 LYS A CA 1
ATOM 885 C C . LYS A 1 106 ? 3.553 4.575 -11.236 1.00 88.25 106 LYS A C 1
ATOM 887 O O . LYS A 1 106 ? 2.339 4.772 -11.289 1.00 88.25 106 LYS A O 1
ATOM 892 N N . VAL A 1 107 ? 4.209 3.929 -12.206 1.00 86.50 107 VAL A N 1
ATOM 893 C CA . VAL A 1 107 ? 3.542 3.442 -13.431 1.00 86.50 107 VAL A CA 1
ATOM 894 C C . VAL A 1 107 ? 2.432 2.431 -13.132 1.00 86.50 107 VAL A C 1
ATOM 896 O O . VAL A 1 107 ? 1.480 2.315 -13.902 1.00 86.50 107 VAL A O 1
ATOM 899 N N . PHE A 1 108 ? 2.538 1.711 -12.013 1.00 88.44 108 PHE A N 1
ATOM 900 C CA . PHE A 1 108 ? 1.589 0.680 -11.596 1.00 88.44 108 PHE A CA 1
ATOM 901 C C . PHE A 1 108 ? 0.507 1.209 -10.646 1.00 88.44 108 PHE A C 1
ATOM 903 O O . PHE A 1 108 ? -0.391 0.456 -10.267 1.00 88.44 108 PHE A O 1
ATOM 910 N N . VAL A 1 109 ? 0.560 2.488 -10.264 1.00 87.94 109 VAL A N 1
ATOM 911 C CA . VAL A 1 109 ? -0.424 3.111 -9.377 1.00 87.94 109 VAL A CA 1
ATOM 912 C C . VAL A 1 109 ? -1.452 3.889 -10.199 1.00 87.94 109 VAL A C 1
ATOM 914 O O . VAL A 1 109 ? -1.154 4.906 -10.829 1.00 87.94 109 VAL A O 1
ATOM 917 N N . GLN A 1 110 ? -2.697 3.413 -10.168 1.00 79.12 110 GLN A N 1
ATOM 918 C CA . GLN A 1 110 ? -3.848 4.144 -10.707 1.00 79.12 110 GLN A CA 1
ATOM 919 C C . GLN A 1 110 ? -4.076 5.444 -9.927 1.00 79.12 110 GLN A C 1
ATOM 921 O O . GLN A 1 110 ? -4.025 5.445 -8.699 1.00 79.12 110 GLN A O 1
ATOM 926 N N . ASP A 1 111 ? -4.326 6.536 -10.654 1.00 72.25 111 ASP A N 1
ATOM 927 C CA . ASP A 1 111 ? -4.610 7.870 -10.114 1.00 72.25 111 ASP A CA 1
ATOM 928 C C . ASP A 1 111 ? -3.578 8.389 -9.104 1.00 72.25 111 ASP A C 1
ATOM 930 O O . ASP A 1 111 ? -3.929 8.976 -8.079 1.00 72.25 111 ASP A O 1
ATOM 934 N N . PHE A 1 112 ? -2.286 8.245 -9.426 1.00 71.44 112 PHE A N 1
ATOM 935 C CA . PHE A 1 112 ? -1.183 8.731 -8.585 1.00 71.44 112 PHE A CA 1
ATOM 936 C C . PHE A 1 112 ? -1.313 10.215 -8.184 1.00 71.44 112 PHE A C 1
ATOM 938 O O . PHE A 1 112 ? -0.910 10.590 -7.093 1.00 71.44 112 PHE A O 1
ATOM 945 N N . LYS A 1 113 ? -1.969 11.068 -8.985 1.00 64.19 113 LYS A N 1
ATOM 946 C CA . LYS A 1 113 ? -2.255 12.473 -8.610 1.00 64.19 113 LYS A CA 1
ATOM 947 C C . LYS A 1 113 ? -3.054 12.627 -7.315 1.00 64.19 113 LYS A C 1
ATOM 949 O O . LYS A 1 113 ? -3.003 13.676 -6.681 1.00 64.19 113 LYS A O 1
ATOM 954 N N . SER A 1 114 ? -3.837 11.613 -6.952 1.00 62.47 114 SER A N 1
ATOM 955 C CA . SER A 1 114 ? -4.638 11.601 -5.727 1.00 62.47 114 SER A CA 1
ATOM 956 C C . SER A 1 114 ? -3.853 11.135 -4.495 1.00 62.47 114 SER A C 1
ATOM 958 O O . SER A 1 114 ? -4.347 11.257 -3.372 1.00 62.47 114 SER A O 1
ATOM 960 N N . VAL A 1 115 ? -2.628 10.639 -4.692 1.00 67.69 115 VAL A N 1
ATOM 961 C CA . VAL A 1 115 ? -1.738 10.138 -3.646 1.00 67.69 115 VAL A CA 1
ATOM 962 C C . VAL A 1 115 ? -1.093 11.338 -2.948 1.00 67.69 115 VAL A C 1
ATOM 964 O O . VAL A 1 115 ? -0.220 12.012 -3.485 1.00 67.69 115 VAL A O 1
ATOM 967 N N . ARG A 1 116 ? -1.608 11.664 -1.756 1.00 60.75 116 ARG A N 1
ATOM 968 C CA . ARG A 1 116 ? -1.195 12.845 -0.967 1.00 60.75 116 ARG A CA 1
ATOM 969 C C . ARG A 1 116 ? 0.017 12.591 -0.069 1.00 60.75 116 ARG A C 1
ATOM 971 O O . ARG A 1 116 ? 0.639 13.540 0.396 1.00 60.75 116 ARG A O 1
ATOM 978 N N . GLN A 1 117 ? 0.287 11.326 0.221 1.00 63.47 117 GLN A N 1
ATOM 979 C CA . GLN A 1 117 ? 1.431 10.837 0.994 1.00 63.47 117 GLN A CA 1
ATOM 980 C C . GLN A 1 117 ? 2.369 10.116 0.020 1.00 63.47 117 GLN A C 1
ATOM 982 O O . GLN A 1 117 ? 1.927 9.784 -1.073 1.00 63.47 117 GLN A O 1
ATOM 987 N N . GLY A 1 118 ? 3.646 9.894 0.341 1.00 74.75 118 GLY A N 1
ATOM 988 C CA . GLY A 1 118 ? 4.538 9.159 -0.574 1.00 74.75 118 GLY A CA 1
ATOM 989 C C . GLY A 1 118 ? 3.946 7.802 -1.003 1.00 74.75 118 GLY A C 1
ATOM 990 O O . GLY A 1 118 ? 3.089 7.255 -0.310 1.00 74.75 118 GLY A O 1
ATOM 991 N N . LEU A 1 119 ? 4.401 7.230 -2.125 1.00 81.50 119 LEU A N 1
ATOM 992 C CA . LEU A 1 119 ? 3.855 5.971 -2.673 1.00 81.50 119 LEU A CA 1
ATOM 993 C C . LEU A 1 119 ? 3.787 4.850 -1.621 1.00 81.50 119 LEU A C 1
ATOM 995 O O . LEU A 1 119 ? 2.781 4.155 -1.521 1.00 81.50 119 LEU A O 1
ATOM 999 N N . LEU A 1 120 ? 4.840 4.718 -0.810 1.00 86.25 120 LEU A N 1
ATOM 1000 C CA . LEU A 1 120 ? 4.971 3.708 0.246 1.00 86.25 120 LEU A CA 1
ATOM 1001 C C . LEU A 1 120 ? 4.253 4.073 1.557 1.00 86.25 120 LEU A C 1
ATOM 1003 O O . LEU A 1 120 ? 4.342 3.349 2.546 1.00 86.25 120 LEU A O 1
ATOM 1007 N N . GLN A 1 121 ? 3.572 5.216 1.591 1.00 85.00 121 GLN A N 1
ATOM 1008 C CA . GLN A 1 121 ? 2.853 5.725 2.759 1.00 85.00 121 GLN A CA 1
ATOM 1009 C C . GLN A 1 121 ? 1.331 5.720 2.555 1.00 85.00 121 GLN A C 1
ATOM 1011 O O . GLN A 1 121 ? 0.594 5.798 3.534 1.00 85.00 121 GLN A O 1
ATOM 1016 N N . ASP A 1 122 ? 0.843 5.596 1.315 1.00 87.19 122 ASP A N 1
ATOM 1017 C CA . ASP A 1 122 ? -0.589 5.517 1.015 1.00 87.19 122 ASP A CA 1
ATOM 1018 C C . ASP A 1 122 ? -1.023 4.071 0.729 1.00 87.19 122 ASP A C 1
ATOM 1020 O O . ASP A 1 122 ? -0.587 3.435 -0.232 1.00 87.19 122 ASP A O 1
ATOM 1024 N N . LEU A 1 123 ? -1.954 3.553 1.537 1.00 91.38 123 LEU A N 1
ATOM 1025 C CA . LEU A 1 123 ? -2.470 2.190 1.367 1.00 91.38 123 LEU A CA 1
ATOM 1026 C C . LEU A 1 123 ? -3.170 1.987 0.016 1.00 91.38 123 LEU A C 1
ATOM 1028 O O . LEU A 1 123 ? -3.114 0.901 -0.551 1.00 91.38 123 LEU A O 1
ATOM 1032 N N . GLY A 1 124 ? -3.845 3.011 -0.510 1.00 90.31 124 GLY A N 1
ATOM 1033 C CA . GLY A 1 124 ? -4.487 2.944 -1.821 1.00 90.31 124 GLY A CA 1
ATOM 1034 C C . GLY A 1 124 ? -3.460 2.763 -2.937 1.00 90.31 124 GLY A C 1
ATOM 1035 O O . GLY A 1 124 ? -3.650 1.904 -3.800 1.00 90.31 124 GLY A O 1
ATOM 1036 N N . ALA A 1 125 ? -2.352 3.505 -2.874 1.00 90.38 125 ALA A N 1
ATOM 1037 C CA . ALA A 1 125 ? -1.224 3.369 -3.788 1.00 90.38 125 ALA A CA 1
ATOM 1038 C C . ALA A 1 125 ? -0.596 1.973 -3.701 1.00 90.38 125 ALA A C 1
ATOM 1040 O O . ALA A 1 125 ? -0.464 1.306 -4.728 1.00 90.38 125 ALA A O 1
ATOM 1041 N N . LEU A 1 126 ? -0.311 1.489 -2.486 1.00 93.44 126 LEU A N 1
ATOM 1042 C CA . LEU A 1 126 ? 0.205 0.135 -2.261 1.00 93.44 126 LEU A CA 1
ATOM 1043 C C . LEU A 1 126 ? -0.742 -0.938 -2.816 1.00 93.44 126 LEU A C 1
ATOM 1045 O O . LEU A 1 126 ? -0.308 -1.827 -3.541 1.00 93.44 126 LEU A O 1
ATOM 1049 N N . MET A 1 127 ? -2.049 -0.847 -2.557 1.00 94.06 127 MET A N 1
ATOM 1050 C CA . MET A 1 127 ? -3.012 -1.817 -3.096 1.00 94.06 127 MET A CA 1
ATOM 1051 C C . MET A 1 127 ? -3.091 -1.767 -4.626 1.00 94.06 127 MET A C 1
ATOM 1053 O O . MET A 1 127 ? -3.256 -2.801 -5.270 1.00 94.06 127 MET A O 1
ATOM 1057 N N . SER A 1 128 ? -2.975 -0.576 -5.218 1.00 91.19 128 SER A N 1
ATOM 1058 C CA . SER A 1 128 ? -2.934 -0.397 -6.673 1.00 91.19 128 SER A CA 1
ATOM 1059 C C . SER A 1 128 ? -1.695 -1.064 -7.277 1.00 91.19 128 SER A C 1
ATOM 1061 O O . SER A 1 128 ? -1.813 -1.842 -8.225 1.00 91.19 128 SER A O 1
ATOM 1063 N N . LEU A 1 129 ? -0.531 -0.850 -6.658 1.00 92.44 129 LEU A N 1
ATOM 1064 C CA . LEU A 1 129 ? 0.732 -1.488 -7.017 1.00 92.44 129 LEU A CA 1
ATOM 1065 C C . LEU A 1 129 ? 0.621 -3.021 -6.970 1.00 92.44 129 LEU A C 1
ATOM 1067 O O . LEU A 1 129 ? 0.868 -3.685 -7.979 1.00 92.44 129 LEU A O 1
ATOM 1071 N N . LEU A 1 130 ? 0.178 -3.576 -5.834 1.00 93.44 130 LEU A N 1
ATOM 1072 C CA . LEU A 1 130 ? 0.028 -5.024 -5.636 1.00 93.44 130 LEU A CA 1
ATOM 1073 C C . LEU A 1 130 ? -0.941 -5.650 -6.650 1.00 93.44 130 LEU A C 1
ATOM 1075 O O . LEU A 1 130 ? -0.707 -6.751 -7.141 1.00 93.44 130 LEU A O 1
ATOM 1079 N N . LYS A 1 131 ? -2.017 -4.938 -7.005 1.00 91.75 131 LYS A N 1
ATOM 1080 C CA . LYS A 1 131 ? -3.016 -5.402 -7.978 1.00 91.75 131 LYS A CA 1
ATOM 1081 C C . LYS A 1 131 ? -2.482 -5.451 -9.407 1.00 91.75 131 LYS A C 1
ATOM 1083 O O . LYS A 1 131 ? -2.840 -6.355 -10.169 1.00 91.75 131 LYS A O 1
ATOM 1088 N N . ASN A 1 132 ? -1.710 -4.435 -9.790 1.00 90.75 132 ASN A N 1
ATOM 1089 C CA . ASN A 1 132 ? -1.328 -4.196 -11.179 1.00 90.75 132 ASN A CA 1
ATOM 1090 C C . ASN A 1 132 ? 0.002 -4.851 -11.553 1.00 90.75 132 ASN A C 1
ATOM 1092 O O . ASN A 1 132 ? 0.189 -5.190 -12.721 1.00 90.75 132 ASN A O 1
ATOM 1096 N N . MET A 1 133 ? 0.910 -5.085 -10.607 1.00 90.75 133 MET A N 1
ATOM 1097 C CA . MET A 1 133 ? 2.151 -5.796 -10.905 1.00 90.75 133 MET A CA 1
ATOM 1098 C C . MET A 1 133 ? 1.912 -7.305 -11.017 1.00 90.75 133 MET A C 1
ATOM 1100 O O . MET A 1 133 ? 1.393 -7.961 -10.118 1.00 90.75 133 MET A O 1
ATOM 1104 N N . LYS A 1 134 ? 2.354 -7.879 -12.135 1.00 89.62 134 LYS A N 1
ATOM 1105 C CA . LYS A 1 134 ? 2.277 -9.307 -12.442 1.00 89.62 134 LYS A CA 1
ATOM 1106 C C . LYS A 1 134 ? 2.987 -10.153 -11.392 1.00 89.62 134 LYS A C 1
ATOM 1108 O O . LYS A 1 134 ? 2.558 -11.273 -11.160 1.00 89.62 134 LYS A O 1
ATOM 1113 N N . THR A 1 135 ? 4.063 -9.665 -10.785 1.00 85.62 135 THR A N 1
ATOM 1114 C CA . THR A 1 135 ? 4.858 -10.492 -9.871 1.00 85.62 135 THR A CA 1
ATOM 1115 C C . THR A 1 135 ? 4.107 -10.870 -8.598 1.00 85.62 135 THR A C 1
ATOM 1117 O O . THR A 1 135 ? 4.306 -11.966 -8.095 1.00 85.62 135 THR A O 1
ATOM 1120 N N . TYR A 1 136 ? 3.180 -10.029 -8.136 1.00 87.44 136 TYR A N 1
ATOM 1121 C CA . TYR A 1 136 ? 2.325 -10.352 -6.991 1.00 87.44 136 TYR A CA 1
ATOM 1122 C C . TYR A 1 136 ? 1.124 -11.233 -7.361 1.00 87.44 136 TYR A C 1
ATOM 1124 O O . TYR A 1 136 ? 0.414 -11.725 -6.481 1.00 87.44 136 TYR A O 1
ATOM 1132 N N . ASN A 1 137 ? 0.886 -11.464 -8.658 1.00 83.19 137 ASN A N 1
ATOM 1133 C CA . ASN A 1 137 ? -0.187 -12.336 -9.120 1.00 83.19 137 ASN A CA 1
ATOM 1134 C C . ASN A 1 137 ? 0.086 -13.779 -8.680 1.00 83.19 137 ASN A C 1
ATOM 1136 O O . ASN A 1 137 ? 1.073 -14.380 -9.097 1.00 83.19 137 ASN A O 1
ATOM 1140 N N . GLY A 1 138 ? -0.820 -14.336 -7.881 1.00 82.50 138 GLY A N 1
ATOM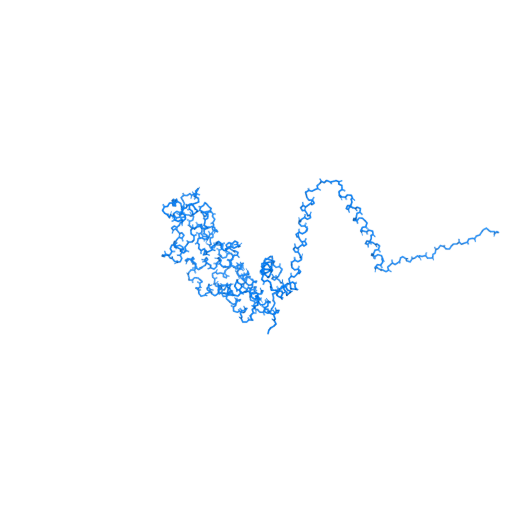 1141 C CA . GLY A 1 138 ? -0.683 -15.674 -7.302 1.00 82.50 138 GLY A CA 1
ATOM 1142 C C . GLY A 1 138 ? -0.076 -15.686 -5.897 1.00 82.50 138 GLY A C 1
ATOM 1143 O O . GLY A 1 138 ? -0.332 -16.639 -5.174 1.00 82.50 138 GLY A O 1
ATOM 1144 N N . MET A 1 139 ? 0.628 -14.623 -5.484 1.00 90.31 139 MET A N 1
ATOM 1145 C CA . MET A 1 139 ? 1.056 -14.435 -4.086 1.00 90.31 139 MET A CA 1
ATOM 1146 C C . MET A 1 139 ? -0.099 -13.885 -3.244 1.00 90.31 139 MET A C 1
ATOM 1148 O O . MET A 1 139 ? -0.413 -14.387 -2.171 1.00 90.31 139 MET A O 1
ATOM 1152 N N . ILE A 1 140 ? -0.778 -12.856 -3.763 1.00 92.94 140 ILE A N 1
ATOM 1153 C CA . ILE A 1 140 ? -1.891 -12.194 -3.080 1.00 92.94 140 ILE A CA 1
ATOM 1154 C C . ILE A 1 140 ? -3.143 -12.350 -3.937 1.00 92.94 140 ILE A C 1
ATOM 1156 O O . ILE A 1 140 ? -3.148 -12.021 -5.125 1.00 92.94 140 ILE A O 1
ATOM 1160 N N . SER A 1 141 ? -4.221 -12.857 -3.337 1.00 93.12 141 SER A N 1
ATOM 1161 C CA . SER A 1 141 ? -5.480 -13.042 -4.056 1.00 93.12 141 SER A CA 1
ATOM 1162 C C . SER A 1 141 ? -6.153 -11.702 -4.380 1.00 93.12 141 SER A C 1
ATOM 1164 O O . SER A 1 141 ? -6.114 -10.757 -3.584 1.00 93.12 141 SER A O 1
ATOM 1166 N N . ASP A 1 142 ? -6.857 -11.641 -5.512 1.00 91.19 142 ASP A N 1
ATOM 1167 C CA . ASP A 1 142 ? -7.665 -10.470 -5.880 1.00 91.19 142 ASP A CA 1
ATOM 1168 C C . ASP A 1 142 ? -8.714 -10.131 -4.832 1.00 91.19 142 ASP A C 1
ATOM 1170 O O . ASP A 1 142 ? -8.992 -8.958 -4.583 1.00 91.19 142 ASP A O 1
ATOM 1174 N N . GLN A 1 143 ? -9.274 -11.159 -4.196 1.00 94.56 143 GLN A N 1
ATOM 1175 C CA . GLN A 1 143 ? -10.259 -10.988 -3.145 1.00 94.56 143 GLN A CA 1
ATOM 1176 C C . GLN A 1 143 ? -9.649 -10.301 -1.918 1.00 94.56 143 GLN A C 1
ATOM 1178 O O . GLN A 1 143 ? -10.274 -9.403 -1.357 1.00 94.56 143 GLN A O 1
ATOM 1183 N N . THR A 1 144 ? -8.425 -10.671 -1.529 1.00 95.62 144 THR A N 1
ATOM 1184 C CA . THR A 1 144 ? -7.699 -10.039 -0.417 1.00 95.62 144 THR A CA 1
ATOM 1185 C C . THR A 1 144 ? -7.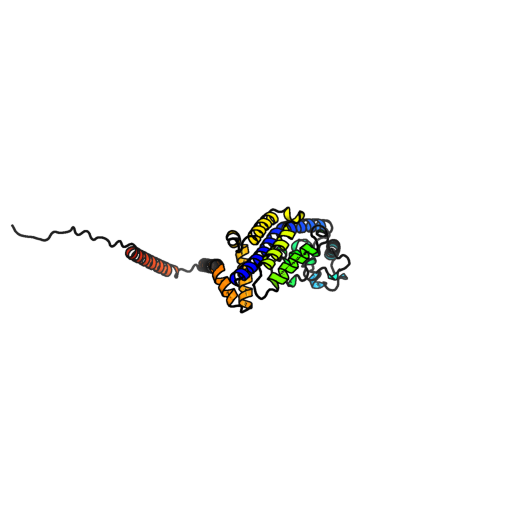475 -8.556 -0.701 1.00 95.62 144 THR A C 1
ATOM 1187 O O . THR A 1 144 ? -7.839 -7.711 0.117 1.00 95.62 144 THR A O 1
ATOM 1190 N N . ILE A 1 145 ? -6.962 -8.224 -1.891 1.00 94.94 145 ILE A N 1
ATOM 1191 C CA . ILE A 1 145 ? -6.735 -6.831 -2.301 1.00 94.94 145 ILE A CA 1
ATOM 1192 C C . ILE A 1 145 ? -8.058 -6.054 -2.331 1.00 94.94 145 ILE A C 1
ATOM 1194 O O . ILE A 1 145 ? -8.151 -4.956 -1.779 1.00 94.94 145 ILE A O 1
ATOM 1198 N N . ALA A 1 146 ? -9.105 -6.627 -2.931 1.00 94.62 146 ALA A N 1
ATOM 1199 C CA . ALA A 1 146 ? -10.416 -5.993 -3.024 1.00 94.62 146 ALA A CA 1
ATOM 1200 C C . ALA A 1 146 ? -11.046 -5.745 -1.645 1.00 94.62 146 ALA A C 1
ATOM 1202 O O . ALA A 1 146 ? -11.672 -4.705 -1.437 1.00 94.62 146 ALA A O 1
ATOM 1203 N N . ASN A 1 147 ? -10.866 -6.664 -0.693 1.00 96.50 147 ASN A N 1
ATOM 1204 C CA . ASN A 1 147 ? -11.355 -6.501 0.673 1.00 96.50 147 ASN A CA 1
ATOM 1205 C C . ASN A 1 147 ? -10.649 -5.342 1.383 1.00 96.50 147 ASN A C 1
ATOM 1207 O O . ASN A 1 147 ? -11.328 -4.483 1.939 1.00 96.50 147 ASN A O 1
ATOM 1211 N N . VAL A 1 148 ? -9.320 -5.243 1.289 1.00 96.94 148 VAL A N 1
ATOM 1212 C CA . VAL A 1 148 ? -8.564 -4.124 1.880 1.00 96.94 148 VAL A CA 1
ATOM 1213 C C . VAL A 1 148 ? -8.937 -2.788 1.232 1.00 96.94 148 VAL A C 1
ATOM 1215 O O . VAL A 1 148 ? -9.179 -1.803 1.933 1.00 96.94 148 VAL A O 1
ATOM 1218 N N . GLN A 1 149 ? -9.076 -2.750 -0.097 1.00 94.38 149 GLN A N 1
ATOM 1219 C CA . GLN A 1 149 ? -9.552 -1.560 -0.811 1.00 94.38 149 GLN A CA 1
ATOM 1220 C C . GLN A 1 149 ? -10.962 -1.154 -0.363 1.00 94.38 149 GLN A C 1
ATOM 1222 O O . GLN A 1 149 ? -11.219 0.032 -0.144 1.00 94.38 149 GLN A O 1
ATOM 1227 N N . ARG A 1 150 ? -11.870 -2.121 -0.180 1.00 94.44 150 ARG A N 1
ATOM 1228 C CA . ARG A 1 150 ? -13.222 -1.869 0.332 1.00 94.44 150 ARG A CA 1
ATOM 1229 C C . ARG A 1 150 ? -13.180 -1.322 1.755 1.00 94.44 150 ARG A C 1
ATOM 1231 O O . ARG A 1 150 ? -13.864 -0.338 2.012 1.00 94.44 150 ARG A O 1
ATOM 1238 N N . THR A 1 151 ? -12.363 -1.895 2.639 1.00 94.25 151 THR A N 1
ATOM 1239 C CA . THR A 1 151 ? -12.169 -1.400 4.009 1.00 94.25 151 THR A CA 1
ATOM 1240 C C . THR A 1 151 ? -11.709 0.055 4.005 1.00 94.25 151 THR A C 1
ATOM 1242 O O . THR A 1 151 ? -12.362 0.900 4.616 1.00 94.25 151 THR A O 1
ATOM 1245 N N . ARG A 1 152 ? -10.652 0.385 3.247 1.00 92.88 152 ARG A N 1
ATOM 1246 C CA . ARG A 1 152 ? -10.175 1.770 3.107 1.00 92.88 152 ARG A CA 1
ATOM 1247 C C . ARG A 1 152 ? -11.282 2.687 2.594 1.00 92.88 152 ARG A C 1
ATOM 1249 O O . ARG A 1 152 ? -11.505 3.748 3.162 1.00 92.88 152 ARG A O 1
ATOM 1256 N N . ASN A 1 153 ? -11.955 2.313 1.511 1.00 90.38 153 ASN A N 1
ATOM 1257 C CA . ASN A 1 153 ? -12.859 3.225 0.819 1.00 90.38 153 ASN A CA 1
ATOM 1258 C C . ASN A 1 153 ? -14.188 3.391 1.561 1.00 90.38 153 ASN A C 1
ATOM 1260 O O . ASN A 1 153 ? -14.589 4.520 1.829 1.00 90.38 153 ASN A O 1
ATOM 1264 N N . LYS A 1 154 ? -14.847 2.289 1.934 1.00 91.12 154 LYS A N 1
ATOM 1265 C CA . LYS A 1 154 ? -16.158 2.311 2.593 1.00 91.12 154 LYS A CA 1
ATOM 1266 C C . LYS A 1 154 ? -16.055 2.817 4.030 1.00 91.12 154 LYS A C 1
ATOM 1268 O O . LYS A 1 154 ? -16.810 3.700 4.413 1.00 91.12 154 LYS A O 1
ATOM 1273 N N . ASN A 1 155 ? -15.119 2.275 4.808 1.00 89.31 155 ASN A N 1
ATOM 1274 C CA . ASN A 1 155 ? -15.134 2.452 6.261 1.00 89.31 155 ASN A CA 1
ATOM 1275 C C . ASN A 1 155 ? -14.243 3.610 6.730 1.00 89.31 155 ASN A C 1
ATOM 1277 O O . ASN A 1 155 ? -14.357 4.026 7.879 1.00 89.31 155 ASN A O 1
ATOM 1281 N N . PHE A 1 156 ? -13.402 4.168 5.846 1.00 87.75 156 PHE A N 1
ATOM 1282 C CA . PHE A 1 156 ? -12.532 5.297 6.178 1.00 87.75 156 PHE A CA 1
ATOM 1283 C C . PHE A 1 156 ? -12.627 6.476 5.200 1.00 87.75 156 PHE A C 1
ATOM 1285 O O . PHE A 1 156 ? -12.977 7.579 5.616 1.00 87.75 156 PHE A O 1
ATOM 1292 N N . ALA A 1 157 ? -12.311 6.300 3.915 1.00 84.19 157 ALA A N 1
ATOM 1293 C CA . ALA A 1 157 ? -12.176 7.409 2.963 1.00 84.19 157 ALA A CA 1
ATOM 1294 C C . ALA A 1 157 ? -13.517 8.086 2.634 1.00 84.19 157 ALA A C 1
ATOM 1296 O O . ALA A 1 157 ? -13.574 9.311 2.545 1.00 84.19 157 ALA A O 1
ATOM 1297 N N . HIS A 1 158 ? -14.588 7.301 2.497 1.00 83.50 158 HIS A N 1
ATOM 1298 C CA . HIS A 1 158 ? -15.937 7.777 2.170 1.00 83.50 158 HIS A CA 1
ATOM 1299 C C . HIS A 1 158 ? -16.924 7.634 3.335 1.00 83.50 158 HIS A C 1
ATOM 1301 O O . HIS A 1 158 ? -18.119 7.856 3.156 1.00 83.50 158 HIS A O 1
ATOM 1307 N N . ASN A 1 159 ? -16.442 7.287 4.532 1.00 82.75 159 ASN A N 1
ATOM 1308 C CA . ASN A 1 159 ? -17.259 7.367 5.735 1.00 82.75 159 ASN A CA 1
ATOM 1309 C C . ASN A 1 159 ? -17.245 8.810 6.255 1.00 82.75 159 ASN A C 1
ATOM 1311 O O . ASN A 1 159 ? -16.276 9.246 6.878 1.00 82.75 159 ASN A O 1
ATOM 1315 N N . TYR A 1 160 ? -18.314 9.548 5.964 1.00 78.38 160 TYR A N 1
ATOM 1316 C CA . TYR A 1 160 ? -18.494 10.929 6.420 1.00 78.38 160 TYR A CA 1
ATOM 1317 C C . TYR A 1 160 ? -18.978 11.021 7.866 1.00 78.38 160 TYR A C 1
ATOM 1319 O O . TYR A 1 160 ? -18.761 12.039 8.507 1.00 78.38 160 TYR A O 1
ATOM 1327 N N . THR A 1 161 ? -19.591 9.953 8.381 1.00 80.44 161 THR A N 1
ATOM 1328 C CA . THR A 1 161 ? -20.155 9.934 9.735 1.00 80.44 161 THR A CA 1
ATOM 1329 C C . THR A 1 161 ? -19.092 9.772 10.811 1.00 80.44 161 THR A C 1
ATOM 1331 O O . THR A 1 161 ? -19.364 10.098 11.953 1.00 80.44 161 THR A O 1
ATOM 1334 N N . VAL A 1 162 ? -17.896 9.271 10.462 1.00 84.38 162 VAL A N 1
ATOM 1335 C CA . VAL A 1 162 ? -16.801 8.929 11.396 1.00 84.38 162 VAL A CA 1
ATOM 1336 C C . VAL A 1 162 ? -17.217 7.994 12.544 1.00 84.38 162 VAL A C 1
ATOM 1338 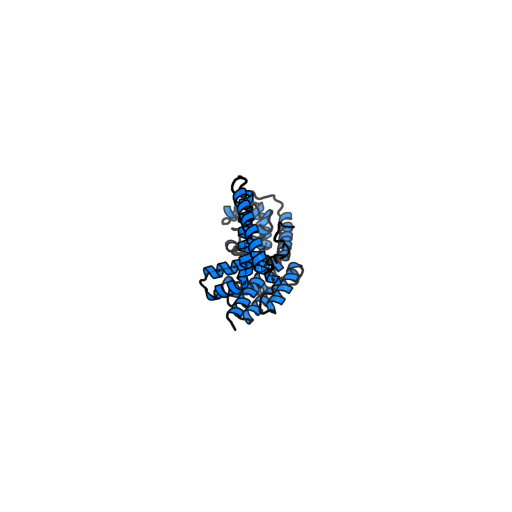O O . VAL A 1 162 ? -16.575 7.944 13.590 1.00 84.38 162 VAL A O 1
ATOM 1341 N N . PHE A 1 163 ? -18.264 7.204 12.313 1.00 89.31 163 PHE A N 1
ATOM 1342 C CA . PHE A 1 163 ? -18.804 6.209 13.230 1.00 89.31 163 PHE A CA 1
ATOM 1343 C C . PHE A 1 163 ? -18.812 4.834 12.551 1.00 89.31 163 PHE A C 1
ATOM 1345 O O . PHE A 1 163 ? -19.051 4.738 11.343 1.00 89.31 163 PHE A O 1
ATOM 1352 N N . LEU A 1 164 ? -18.506 3.773 13.306 1.00 91.88 164 LEU A N 1
ATOM 1353 C CA . LEU A 1 164 ? -18.529 2.386 12.824 1.00 91.88 164 LEU A CA 1
ATOM 1354 C C . LEU A 1 164 ? -19.105 1.419 13.856 1.00 91.88 164 LEU A C 1
ATOM 1356 O O . LEU A 1 164 ? -18.806 1.500 15.052 1.00 91.88 164 LEU A O 1
ATOM 1360 N N . HIS A 1 165 ? -19.854 0.428 13.375 1.00 94.38 165 HIS A N 1
ATOM 1361 C CA . HIS A 1 165 ? -20.312 -0.668 14.220 1.00 94.38 165 HIS A CA 1
ATOM 1362 C C . HIS A 1 165 ? -19.197 -1.667 14.563 1.00 94.38 165 HIS A C 1
ATOM 1364 O O . HIS A 1 165 ? -18.241 -1.820 13.804 1.00 94.38 165 HIS A O 1
ATOM 1370 N N . ASP A 1 166 ? -19.334 -2.388 15.684 1.00 94.12 166 ASP A N 1
ATOM 1371 C CA . ASP A 1 166 ? -18.345 -3.390 16.125 1.00 94.12 166 ASP A CA 1
ATOM 1372 C C . ASP A 1 166 ? -18.055 -4.425 15.034 1.00 94.12 166 ASP A C 1
ATOM 1374 O O . ASP A 1 166 ? -16.900 -4.711 14.731 1.00 94.12 166 ASP A O 1
ATOM 1378 N N . LEU A 1 167 ? -19.104 -4.925 14.372 1.00 94.44 167 LEU A N 1
ATOM 1379 C CA . LEU A 1 167 ? -18.957 -5.872 13.269 1.00 94.44 167 LEU A CA 1
ATOM 1380 C C . LEU A 1 167 ? -18.147 -5.278 12.108 1.00 94.44 167 LEU A C 1
ATOM 1382 O O . LEU A 1 167 ? -17.295 -5.957 11.537 1.00 94.44 167 LEU A O 1
ATOM 1386 N N . GLU A 1 168 ? -18.381 -4.008 11.772 1.00 95.12 168 GLU A N 1
ATOM 1387 C CA . GLU A 1 168 ? -17.655 -3.323 10.701 1.00 95.12 168 GLU A CA 1
ATOM 1388 C C . GLU A 1 168 ? -16.191 -3.105 11.076 1.00 95.12 168 GLU A C 1
ATOM 1390 O O . GLU A 1 168 ? -15.314 -3.304 10.231 1.00 95.12 168 GLU A O 1
ATOM 1395 N N . LYS A 1 169 ? -15.904 -2.764 12.339 1.00 95.19 169 LYS A N 1
ATOM 1396 C CA . LYS A 1 169 ? -14.538 -2.715 12.870 1.00 95.19 169 LYS A CA 1
ATOM 1397 C C . LYS A 1 169 ? -13.868 -4.081 12.739 1.00 95.19 169 LYS A C 1
ATOM 1399 O O . LYS A 1 169 ? -12.804 -4.168 12.132 1.00 95.19 169 LYS A O 1
ATOM 1404 N N . THR A 1 170 ? -14.476 -5.143 13.265 1.00 96.12 170 THR A N 1
ATOM 1405 C CA . THR A 1 170 ? -13.892 -6.492 13.250 1.00 96.12 170 THR A CA 1
ATOM 1406 C C . THR A 1 170 ? -13.600 -6.956 11.826 1.00 96.12 170 THR A C 1
ATOM 1408 O O . THR A 1 170 ? -12.469 -7.332 11.535 1.00 96.12 170 THR A O 1
ATOM 1411 N N . GLN A 1 171 ? -14.561 -6.829 10.907 1.00 96.81 171 GLN A N 1
ATOM 1412 C CA . GLN A 1 171 ? -14.376 -7.195 9.496 1.00 96.81 171 GLN A CA 1
ATOM 1413 C C . GLN A 1 171 ? -13.291 -6.361 8.801 1.00 96.81 171 GLN A C 1
ATOM 1415 O O . GLN A 1 171 ? -12.552 -6.870 7.951 1.00 96.81 171 GLN A O 1
ATOM 1420 N N . SER A 1 1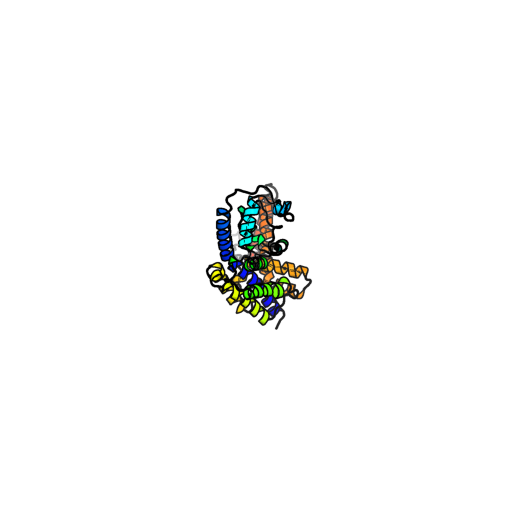72 ? -13.187 -5.077 9.158 1.00 97.31 172 SER A N 1
ATOM 1421 C CA . SER A 1 172 ? -12.144 -4.188 8.646 1.00 97.31 172 SER A CA 1
ATOM 1422 C C . SER A 1 172 ? -10.767 -4.678 9.068 1.00 97.31 172 SER A C 1
ATOM 1424 O O . SER A 1 172 ? -9.922 -4.903 8.205 1.00 97.31 172 SER A O 1
ATOM 1426 N N . ILE A 1 173 ? -10.561 -4.892 10.370 1.00 97.88 173 ILE A N 1
ATOM 1427 C CA . ILE A 1 173 ? -9.281 -5.346 10.918 1.00 97.88 173 ILE A CA 1
ATOM 1428 C C . ILE A 1 173 ? -8.937 -6.756 10.418 1.00 97.88 173 ILE A C 1
ATOM 1430 O O . ILE A 1 173 ? -7.802 -6.989 10.012 1.00 97.88 173 ILE A O 1
ATOM 1434 N N . ASP A 1 174 ? -9.910 -7.663 10.315 1.00 98.12 174 ASP A N 1
ATOM 1435 C CA . ASP A 1 174 ? -9.702 -9.007 9.761 1.00 98.12 174 ASP A CA 1
ATOM 1436 C C . ASP A 1 174 ? -9.233 -8.985 8.306 1.00 98.12 174 ASP A C 1
ATOM 1438 O O . ASP A 1 174 ? -8.368 -9.773 7.915 1.00 98.12 174 ASP A O 1
ATOM 1442 N N . SER A 1 175 ? -9.755 -8.060 7.499 1.00 98.19 175 SER A N 1
ATOM 1443 C CA . SER A 1 175 ? -9.300 -7.888 6.115 1.00 98.19 175 SER A CA 1
ATOM 1444 C C . SER A 1 175 ? -7.833 -7.449 6.052 1.00 98.19 175 SER A C 1
ATOM 1446 O O . SER A 1 175 ? -7.093 -7.914 5.185 1.00 98.19 175 SER A O 1
ATOM 1448 N N . LEU A 1 176 ? -7.404 -6.589 6.981 1.00 98.38 176 LEU A N 1
ATOM 1449 C CA . LEU A 1 176 ? -6.021 -6.114 7.084 1.00 98.38 176 LEU A CA 1
ATOM 1450 C C . LEU A 1 176 ? -5.078 -7.215 7.589 1.00 98.38 176 LEU A C 1
ATOM 1452 O O . LEU A 1 176 ? -4.038 -7.462 6.982 1.00 98.38 176 LEU A O 1
ATOM 1456 N N . ILE A 1 177 ? -5.484 -7.946 8.631 1.00 98.38 177 ILE A N 1
ATOM 1457 C CA . ILE A 1 177 ? -4.757 -9.113 9.152 1.00 98.38 177 ILE A CA 1
ATOM 1458 C C . ILE A 1 177 ? -4.593 -10.171 8.059 1.00 98.38 177 ILE A C 1
ATOM 1460 O O . ILE A 1 177 ? -3.506 -10.712 7.880 1.00 98.38 177 ILE A O 1
ATOM 1464 N N . THR A 1 178 ? -5.651 -10.456 7.296 1.00 98.12 178 THR A N 1
ATOM 1465 C CA . THR A 1 178 ? -5.613 -11.444 6.206 1.00 98.12 178 THR A CA 1
ATOM 1466 C C . THR A 1 178 ? -4.553 -11.096 5.164 1.00 98.12 178 THR A C 1
ATOM 1468 O O . THR A 1 178 ? -3.856 -11.990 4.690 1.00 98.12 178 THR A O 1
ATOM 1471 N N . LEU A 1 179 ? -4.397 -9.811 4.828 1.00 97.94 179 LEU A N 1
ATOM 1472 C CA . LEU A 1 179 ? -3.342 -9.361 3.923 1.00 97.94 179 LEU A CA 1
ATOM 1473 C C . LEU A 1 179 ? -1.947 -9.591 4.519 1.00 97.94 179 LEU A C 1
ATOM 1475 O O . LEU A 1 179 ? -1.100 -10.180 3.856 1.00 97.94 179 LEU A O 1
ATOM 1479 N N . LEU A 1 180 ? -1.711 -9.168 5.763 1.00 97.81 180 LEU A N 1
ATOM 1480 C CA . LEU A 1 180 ? -0.395 -9.312 6.397 1.00 97.81 180 LEU A CA 1
ATOM 1481 C C . LEU A 1 180 ? -0.041 -10.768 6.750 1.00 97.81 180 LEU A C 1
ATOM 1483 O O . LEU A 1 180 ? 1.120 -11.088 6.977 1.00 97.81 180 LEU A O 1
ATOM 1487 N N . ARG A 1 181 ? -1.025 -11.675 6.784 1.00 97.19 181 ARG A N 1
ATOM 1488 C CA . ARG A 1 181 ? -0.807 -13.118 6.974 1.00 97.19 181 ARG A CA 1
ATOM 1489 C C . ARG A 1 181 ? -0.372 -13.853 5.707 1.00 97.19 181 ARG A C 1
ATOM 1491 O O . ARG A 1 181 ? -0.024 -15.029 5.816 1.00 97.19 181 ARG A O 1
ATOM 1498 N N . VAL A 1 182 ? -0.390 -13.209 4.538 1.00 96.06 182 VAL A N 1
ATOM 1499 C CA . VAL A 1 182 ? 0.157 -13.803 3.310 1.00 96.06 182 VAL A CA 1
ATOM 1500 C C . VAL A 1 182 ? 1.626 -14.184 3.562 1.00 96.06 182 VAL A C 1
ATOM 1502 O O . VAL A 1 182 ? 2.373 -13.325 4.038 1.00 96.06 182 VAL A O 1
ATOM 1505 N N . PRO A 1 183 ? 2.054 -15.436 3.293 1.00 94.62 183 PRO A N 1
ATOM 1506 C CA . PRO A 1 183 ? 3.375 -15.933 3.690 1.00 94.62 183 PRO A CA 1
ATOM 1507 C C . PRO A 1 183 ? 4.541 -15.046 3.248 1.00 94.62 183 PRO A C 1
ATOM 1509 O O . PRO A 1 183 ? 5.454 -14.792 4.030 1.00 94.62 183 PRO A O 1
ATOM 1512 N N . GLU A 1 184 ? 4.483 -14.536 2.021 1.00 92.62 184 GLU A N 1
ATOM 1513 C CA . GLU A 1 184 ? 5.510 -13.680 1.436 1.00 92.62 184 GLU A CA 1
ATOM 1514 C C . GLU A 1 184 ? 5.619 -12.342 2.179 1.00 92.62 184 GLU A C 1
ATOM 1516 O O . GLU A 1 184 ? 6.724 -11.870 2.432 1.00 92.62 184 GLU A O 1
ATOM 1521 N N . ILE A 1 185 ? 4.488 -11.763 2.596 1.00 95.06 185 ILE A N 1
ATOM 1522 C CA . ILE A 1 185 ? 4.444 -10.500 3.350 1.00 95.06 185 ILE A CA 1
ATOM 1523 C C . ILE A 1 185 ? 4.899 -10.727 4.795 1.00 95.06 185 ILE A C 1
ATOM 1525 O O . ILE A 1 185 ? 5.731 -9.986 5.311 1.00 95.06 185 ILE A O 1
ATOM 1529 N N . ARG A 1 186 ? 4.422 -11.805 5.430 1.00 95.06 186 ARG A N 1
ATOM 1530 C CA . ARG A 1 186 ? 4.720 -12.150 6.830 1.00 95.06 186 ARG A CA 1
ATOM 1531 C C . ARG A 1 186 ? 6.202 -12.459 7.088 1.00 95.06 186 ARG A C 1
ATOM 1533 O O . ARG A 1 186 ? 6.603 -12.635 8.235 1.00 95.06 186 ARG A O 1
ATOM 1540 N N . SER A 1 187 ? 7.013 -12.545 6.041 1.00 92.81 187 SER A N 1
ATOM 1541 C CA . SER A 1 187 ? 8.447 -12.802 6.153 1.00 92.81 187 SER A CA 1
ATOM 1542 C C . SER A 1 187 ? 9.246 -11.620 6.722 1.00 92.81 187 SER A C 1
ATOM 1544 O O . SER A 1 187 ? 10.382 -11.824 7.147 1.00 92.81 187 SER A O 1
ATOM 1546 N N . THR A 1 188 ? 8.672 -10.411 6.782 1.00 94.56 188 THR A N 1
ATOM 1547 C CA . THR A 1 188 ? 9.349 -9.216 7.310 1.00 94.56 188 THR A CA 1
ATOM 1548 C C . THR A 1 188 ? 9.028 -8.948 8.782 1.00 94.56 188 THR A C 1
ATOM 1550 O O . THR A 1 188 ? 7.922 -9.205 9.267 1.00 94.56 188 THR A O 1
ATOM 1553 N N . GLU A 1 189 ? 9.991 -8.370 9.506 1.00 95.00 189 GLU A N 1
ATOM 1554 C CA . GLU A 1 189 ? 9.816 -7.977 10.912 1.00 95.00 189 GLU A CA 1
ATOM 1555 C C . GLU A 1 189 ? 8.700 -6.933 11.079 1.00 95.00 189 GLU A C 1
ATOM 1557 O O . GLU A 1 189 ? 7.852 -7.062 11.967 1.00 95.00 189 GLU A O 1
ATOM 1562 N N . SER A 1 190 ? 8.639 -5.944 10.180 1.00 94.69 190 SER A N 1
ATOM 1563 C CA . SER A 1 190 ? 7.573 -4.935 10.140 1.00 94.69 190 SER A CA 1
ATOM 1564 C C . SER A 1 190 ? 6.186 -5.559 10.005 1.00 94.69 190 SER A C 1
ATOM 1566 O O . SER A 1 190 ? 5.278 -5.181 10.749 1.00 94.69 190 SER A O 1
ATOM 1568 N N . SER A 1 191 ? 6.012 -6.553 9.128 1.00 96.44 191 SER A N 1
ATOM 1569 C CA . SER A 1 191 ? 4.732 -7.248 8.976 1.00 96.44 191 SER A CA 1
ATOM 1570 C C . SER A 1 191 ? 4.362 -8.040 10.227 1.00 96.44 191 SER A C 1
ATOM 1572 O O . SER A 1 191 ? 3.189 -8.077 10.598 1.00 96.44 191 SER A O 1
ATOM 1574 N N . ILE A 1 192 ? 5.328 -8.692 10.880 1.00 96.56 192 ILE A N 1
ATOM 1575 C CA . ILE A 1 192 ? 5.079 -9.455 12.111 1.00 96.56 192 ILE A CA 1
ATOM 1576 C C . ILE A 1 192 ? 4.631 -8.517 13.233 1.00 96.56 192 ILE A C 1
ATOM 1578 O O . ILE A 1 192 ? 3.632 -8.790 13.900 1.00 96.56 192 ILE A O 1
ATOM 1582 N N . LYS A 1 193 ? 5.321 -7.387 13.410 1.00 95.69 193 LYS A N 1
ATOM 1583 C CA . LYS A 1 193 ? 4.947 -6.373 14.399 1.00 95.69 193 LYS A CA 1
ATOM 1584 C C . LYS A 1 193 ? 3.558 -5.796 14.113 1.00 95.69 193 LYS A C 1
ATOM 1586 O O . LYS A 1 193 ? 2.721 -5.743 15.011 1.00 95.69 193 LYS A O 1
ATOM 1591 N N . ALA A 1 194 ? 3.289 -5.434 12.860 1.00 96.38 194 ALA A N 1
ATOM 1592 C CA . ALA A 1 194 ? 1.994 -4.908 12.445 1.00 96.38 194 ALA A CA 1
ATOM 1593 C C . ALA A 1 194 ? 0.853 -5.912 12.675 1.00 96.38 194 ALA A C 1
ATOM 1595 O O . ALA A 1 194 ? -0.232 -5.518 13.094 1.00 96.38 194 ALA A O 1
ATOM 1596 N N . LEU A 1 195 ? 1.090 -7.213 12.470 1.00 97.06 195 LEU A N 1
ATOM 1597 C CA . LEU A 1 195 ? 0.116 -8.257 12.800 1.00 97.06 195 LEU A CA 1
ATOM 1598 C C . LEU A 1 195 ? -0.234 -8.270 14.289 1.00 97.06 195 LEU A C 1
ATOM 1600 O O . LEU A 1 195 ? -1.414 -8.303 14.619 1.00 97.06 195 LEU A O 1
ATOM 1604 N N . VAL A 1 196 ? 0.764 -8.219 15.176 1.00 95.50 196 VAL A N 1
ATOM 1605 C CA . VAL A 1 196 ? 0.530 -8.165 16.630 1.00 95.50 196 VAL A CA 1
ATOM 1606 C C . VAL A 1 196 ? -0.295 -6.930 16.994 1.00 95.50 196 VAL A C 1
ATOM 1608 O O . VAL A 1 196 ? -1.280 -7.031 17.722 1.00 95.50 196 VAL A O 1
ATOM 1611 N N . ASP A 1 197 ? 0.055 -5.773 16.434 1.00 95.38 197 ASP A N 1
ATOM 1612 C CA . ASP A 1 197 ? -0.646 -4.514 16.693 1.00 95.38 197 ASP A CA 1
ATOM 1613 C C . ASP A 1 197 ? -2.101 -4.536 16.180 1.00 95.38 197 ASP A C 1
ATOM 1615 O O . ASP A 1 197 ? -3.000 -4.002 16.834 1.00 95.38 197 ASP A O 1
ATOM 1619 N N . LEU A 1 198 ? -2.366 -5.199 15.048 1.00 96.38 198 LEU A N 1
ATOM 1620 C CA . LEU A 1 198 ? -3.721 -5.381 14.520 1.00 96.38 198 LEU A CA 1
ATOM 1621 C C . LEU A 1 198 ? -4.562 -6.364 15.343 1.00 96.38 198 LEU A C 1
ATOM 1623 O O . LEU A 1 198 ? -5.748 -6.104 15.550 1.00 96.38 198 LEU A O 1
ATOM 1627 N N . GLU A 1 199 ? -3.985 -7.471 15.814 1.00 95.56 199 GLU A N 1
ATOM 1628 C CA . GLU A 1 199 ? -4.691 -8.416 16.694 1.00 95.56 199 GLU A CA 1
ATOM 1629 C C . GLU A 1 199 ? -5.080 -7.737 18.013 1.00 95.56 199 GLU A C 1
ATOM 1631 O O . GLU A 1 199 ? -6.225 -7.845 18.460 1.00 95.56 199 GLU A O 1
ATOM 1636 N N . ASP A 1 200 ? -4.180 -6.933 18.582 1.00 93.19 200 ASP A N 1
ATOM 1637 C CA . ASP A 1 200 ? -4.488 -6.129 19.762 1.00 93.19 200 ASP A CA 1
ATOM 1638 C C . ASP A 1 200 ? -5.617 -5.126 19.481 1.00 93.19 200 ASP A C 1
ATOM 1640 O O . ASP A 1 200 ? -6.560 -5.017 20.269 1.00 93.19 200 ASP A O 1
ATOM 1644 N N . LEU A 1 201 ? -5.582 -4.412 18.351 1.00 93.25 201 LEU A N 1
ATOM 1645 C CA . LEU A 1 201 ? -6.661 -3.490 17.966 1.00 93.25 201 LEU A CA 1
ATOM 1646 C C . LEU A 1 201 ? -8.004 -4.197 17.763 1.00 93.25 201 LEU A C 1
ATOM 1648 O O . LEU A 1 201 ? -9.060 -3.626 18.057 1.00 93.25 201 LEU A O 1
ATOM 1652 N N . LYS A 1 202 ? -7.984 -5.430 17.255 1.00 93.06 202 LYS A N 1
ATOM 1653 C CA . LYS A 1 202 ? -9.187 -6.240 17.062 1.00 93.06 202 LYS A CA 1
ATOM 1654 C C . LYS A 1 202 ? -9.850 -6.561 18.400 1.00 93.06 202 LYS A C 1
ATOM 1656 O O . LYS A 1 202 ? -11.060 -6.371 18.528 1.00 93.06 202 LYS A O 1
ATOM 1661 N N . LEU A 1 203 ? -9.062 -7.022 19.372 1.00 90.00 203 LEU A N 1
ATOM 1662 C CA . LEU A 1 203 ? -9.541 -7.496 20.673 1.00 90.00 203 LEU A CA 1
ATOM 1663 C C . LEU A 1 203 ? -9.953 -6.360 21.616 1.00 90.00 203 LEU A C 1
ATOM 1665 O O . LEU A 1 203 ? -10.889 -6.514 22.399 1.00 90.00 203 LEU A O 1
ATOM 1669 N N . ASN A 1 204 ? -9.282 -5.211 21.543 1.00 85.25 204 ASN A N 1
ATOM 1670 C CA . ASN A 1 204 ? -9.532 -4.103 22.460 1.00 85.25 204 ASN A CA 1
ATOM 1671 C C . ASN A 1 204 ? -10.650 -3.182 21.961 1.00 85.25 204 ASN A C 1
ATOM 1673 O O . ASN A 1 204 ? -10.674 -2.789 20.800 1.00 85.25 204 ASN A O 1
ATOM 1677 N N . GLN A 1 205 ? -11.551 -2.756 22.850 1.00 77.75 205 GLN A N 1
ATOM 1678 C CA . GLN A 1 205 ? -12.583 -1.754 22.524 1.00 77.75 205 GLN A CA 1
ATOM 1679 C C . GLN A 1 205 ? -12.006 -0.357 22.258 1.00 77.75 205 GLN A C 1
ATOM 1681 O O . GLN A 1 205 ? -12.660 0.463 21.622 1.00 77.75 205 GLN A O 1
ATOM 1686 N N . ARG A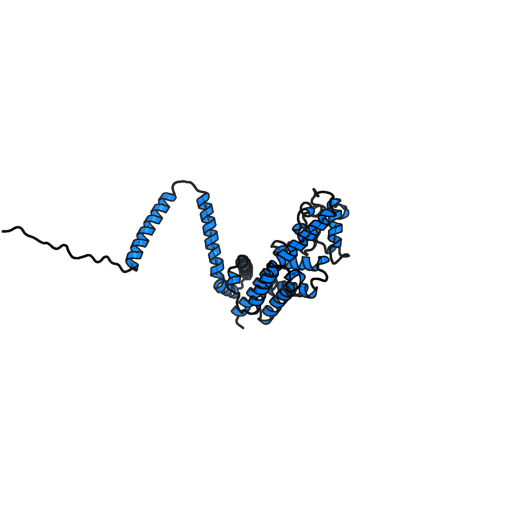 1 206 ? -10.786 -0.100 22.742 1.00 80.25 206 ARG A N 1
ATOM 1687 C CA . ARG A 1 206 ? -10.060 1.169 22.633 1.00 80.25 206 ARG A CA 1
ATOM 1688 C C . ARG A 1 206 ? -8.685 0.937 22.026 1.00 80.25 206 ARG A C 1
ATOM 1690 O O . ARG A 1 206 ? -8.121 -0.144 22.172 1.00 80.25 206 ARG A O 1
ATOM 1697 N N . ILE A 1 207 ? -8.123 1.978 21.418 1.00 84.19 207 ILE A N 1
ATOM 1698 C CA . ILE A 1 207 ? -6.746 1.945 20.916 1.00 84.19 207 ILE A CA 1
ATOM 1699 C C . ILE A 1 207 ? -5.780 1.785 22.106 1.00 84.19 207 ILE A C 1
ATOM 1701 O O . ILE A 1 207 ? -5.829 2.612 23.023 1.00 84.19 207 ILE A O 1
ATOM 1705 N N . PRO A 1 208 ? -4.913 0.755 22.111 1.00 83.12 208 PRO A N 1
ATOM 1706 C CA . PRO A 1 208 ? -3.885 0.580 23.131 1.00 83.12 208 PRO A CA 1
ATOM 1707 C C . PRO A 1 208 ? -2.962 1.799 23.243 1.00 83.12 208 PRO A C 1
ATOM 1709 O O . PRO A 1 208 ? -2.508 2.338 22.234 1.00 83.12 208 PRO A O 1
ATOM 1712 N N . GLU A 1 209 ? -2.617 2.197 24.469 1.00 80.44 209 GLU A N 1
ATOM 1713 C CA . GLU A 1 209 ? -1.796 3.390 24.730 1.00 80.44 209 GLU A CA 1
ATOM 1714 C C . GLU A 1 209 ? -0.427 3.327 24.039 1.00 80.44 209 GLU A C 1
ATOM 1716 O O . GLU A 1 209 ? 0.031 4.314 23.468 1.00 80.44 209 GLU A O 1
ATOM 1721 N N . ARG A 1 210 ? 0.172 2.132 23.971 1.00 81.94 210 ARG A N 1
ATOM 1722 C CA . ARG A 1 210 ? 1.427 1.890 23.244 1.00 81.94 210 ARG A CA 1
ATOM 1723 C C . ARG A 1 210 ? 1.365 2.292 21.767 1.00 81.94 210 ARG A C 1
ATOM 1725 O O . ARG A 1 210 ? 2.380 2.707 21.221 1.00 81.94 210 ARG A O 1
ATOM 1732 N N . LEU A 1 211 ? 0.198 2.180 21.121 1.00 80.69 211 LEU A N 1
ATOM 1733 C CA . LEU A 1 211 ? 0.009 2.590 19.725 1.00 80.69 211 LEU A CA 1
ATOM 1734 C C . LEU A 1 211 ? -0.167 4.102 19.604 1.00 80.69 211 LEU A C 1
ATOM 1736 O O . LEU A 1 211 ? 0.249 4.675 18.609 1.00 80.69 211 LEU A O 1
ATOM 1740 N N . LEU A 1 212 ? -0.727 4.758 20.624 1.00 78.81 212 LEU A N 1
ATOM 1741 C CA . LEU A 1 212 ? -0.857 6.218 20.672 1.00 78.81 212 LEU A CA 1
ATOM 1742 C C . LEU A 1 212 ? 0.483 6.927 20.898 1.00 78.81 212 LEU A C 1
ATOM 1744 O O . LEU A 1 212 ? 0.629 8.086 20.524 1.00 78.81 212 LEU A O 1
ATOM 1748 N N . GLN A 1 213 ? 1.455 6.233 21.489 1.00 76.50 213 GLN A N 1
ATOM 1749 C CA . GLN A 1 213 ? 2.812 6.737 21.713 1.00 76.50 213 GLN A CA 1
ATOM 1750 C C . GLN A 1 213 ? 3.728 6.587 20.484 1.00 76.50 213 GLN A C 1
ATOM 1752 O O . GLN A 1 213 ? 4.848 7.099 20.487 1.00 76.50 213 GLN A O 1
ATOM 1757 N N . GLN A 1 214 ? 3.286 5.894 19.429 1.00 76.81 214 GLN A N 1
ATOM 1758 C CA . GLN A 1 214 ? 4.056 5.776 18.190 1.00 76.81 214 GLN A CA 1
ATOM 1759 C C . GLN A 1 214 ? 4.047 7.106 17.424 1.00 76.81 214 GLN A C 1
ATOM 1761 O O . GLN A 1 214 ? 3.036 7.805 17.378 1.00 76.81 214 GLN A O 1
ATOM 1766 N N . SER A 1 215 ? 5.156 7.446 16.762 1.00 66.31 215 SER A N 1
ATOM 1767 C CA . SER A 1 215 ? 5.275 8.683 15.971 1.00 66.31 215 SER A CA 1
ATOM 1768 C C . SER A 1 215 ? 4.218 8.797 14.865 1.00 66.31 215 SER A C 1
ATOM 1770 O O . SER A 1 215 ? 3.799 9.899 14.512 1.00 66.31 215 SER A O 1
ATOM 1772 N N . SER A 1 216 ? 3.739 7.666 14.347 1.00 70.19 216 SER A N 1
ATOM 1773 C CA . SER A 1 216 ? 2.687 7.594 13.336 1.00 70.19 216 SER A CA 1
ATOM 1774 C C . SER A 1 216 ? 1.281 7.881 13.872 1.00 70.19 216 SER A C 1
ATOM 1776 O O . SER A 1 216 ? 0.404 8.273 13.096 1.00 70.19 216 SER A O 1
ATOM 1778 N N . ALA A 1 217 ? 1.059 7.771 15.184 1.00 75.62 217 ALA A N 1
ATOM 1779 C CA . ALA A 1 217 ? -0.222 8.077 15.816 1.00 75.62 217 ALA A CA 1
ATOM 1780 C C . ALA A 1 217 ? -0.602 9.549 15.642 1.00 75.62 217 ALA A C 1
ATOM 1782 O O . ALA A 1 217 ? -1.743 9.870 15.306 1.00 75.62 217 ALA A O 1
ATOM 1783 N N . GLU A 1 218 ? 0.371 10.449 15.804 1.00 75.38 218 GLU A N 1
ATOM 1784 C CA . GLU A 1 218 ? 0.165 11.887 15.638 1.00 75.38 218 GLU A CA 1
ATOM 1785 C C . GLU A 1 218 ? -0.301 12.241 14.219 1.00 75.38 218 GLU A C 1
ATOM 1787 O O . GLU A 1 218 ? -1.121 13.148 14.039 1.00 75.38 218 GLU A O 1
ATOM 1792 N N . GLU A 1 219 ? 0.202 11.537 13.200 1.00 78.06 219 GLU A N 1
ATOM 1793 C CA . GLU A 1 219 ? -0.198 11.739 11.805 1.00 78.06 219 GLU A CA 1
ATOM 1794 C C . GLU A 1 219 ? -1.655 11.334 11.580 1.00 78.06 219 GLU A C 1
ATOM 1796 O O . GLU A 1 219 ? -2.411 12.085 10.956 1.00 78.06 219 GLU A O 1
ATOM 1801 N N . VAL A 1 220 ? -2.057 10.176 12.117 1.00 80.75 220 VAL A N 1
ATOM 1802 C CA . VAL A 1 220 ? -3.436 9.671 12.037 1.00 80.75 220 VAL A CA 1
ATOM 1803 C C . VAL A 1 220 ? -4.388 10.636 12.736 1.00 80.75 220 VAL A C 1
ATOM 1805 O O . VAL A 1 220 ? -5.361 11.087 12.130 1.00 80.75 220 VAL A O 1
ATOM 1808 N N . VAL A 1 221 ? -4.062 11.023 13.970 1.00 81.44 221 VAL A N 1
ATOM 1809 C CA . VAL A 1 221 ? -4.841 11.970 14.776 1.00 81.44 221 VAL A CA 1
ATOM 1810 C C . VAL A 1 221 ? -4.963 13.312 14.045 1.00 81.44 221 VAL A C 1
ATOM 1812 O O . VAL A 1 221 ? -6.073 13.773 13.795 1.00 81.44 221 VAL A O 1
ATOM 1815 N N . THR A 1 222 ? -3.855 13.901 13.580 1.00 79.50 222 THR A N 1
ATOM 1816 C CA . THR A 1 222 ? -3.881 15.181 12.843 1.00 79.50 222 THR A CA 1
ATOM 1817 C C . THR A 1 222 ? -4.703 15.086 11.548 1.00 79.50 222 THR A C 1
ATOM 1819 O O . THR A 1 222 ? -5.409 16.028 11.186 1.00 79.50 222 THR A O 1
ATOM 1822 N N . SER A 1 223 ? -4.601 13.973 10.813 1.00 79.94 223 SER A N 1
ATOM 1823 C CA . SER A 1 223 ? -5.350 13.769 9.567 1.00 79.94 223 SER A CA 1
ATOM 1824 C C . SER A 1 223 ? -6.856 13.730 9.818 1.00 79.94 223 SER A C 1
ATOM 1826 O O . SER A 1 223 ? -7.625 14.367 9.097 1.00 79.94 223 SER A O 1
ATOM 1828 N N . ILE A 1 224 ? -7.270 13.029 10.873 1.00 81.25 224 ILE A N 1
ATOM 1829 C CA . ILE A 1 224 ? -8.674 12.920 11.262 1.00 81.25 224 ILE A CA 1
ATOM 1830 C C . ILE A 1 224 ? -9.189 14.263 11.773 1.00 81.25 224 ILE A C 1
ATOM 1832 O O . ILE A 1 224 ? -10.230 14.701 11.295 1.00 81.25 224 ILE A O 1
ATOM 1836 N N . GLN A 1 225 ? -8.426 14.978 12.606 1.00 81.00 225 GLN A N 1
ATOM 1837 C CA . GLN A 1 225 ? -8.793 16.320 13.068 1.00 81.00 225 GLN A CA 1
ATOM 1838 C C . GLN A 1 225 ? -9.157 17.249 11.903 1.00 81.00 225 GLN A C 1
ATOM 1840 O O . GLN A 1 225 ? -10.239 17.827 11.880 1.00 81.00 225 GLN A O 1
ATOM 1845 N N . LYS A 1 226 ? -8.293 17.325 10.882 1.00 79.38 226 LYS A N 1
ATOM 1846 C CA . LYS A 1 226 ? -8.537 18.157 9.693 1.00 79.38 226 LYS A CA 1
ATOM 1847 C C . LYS A 1 226 ? -9.802 17.754 8.937 1.00 79.38 226 LYS A C 1
ATOM 1849 O O . LYS A 1 226 ? -10.467 18.603 8.349 1.00 79.38 226 LYS A O 1
ATOM 1854 N N . ARG A 1 227 ? -10.129 16.458 8.906 1.00 74.06 227 ARG A N 1
ATOM 1855 C CA . ARG A 1 227 ? -11.371 15.973 8.283 1.00 74.06 227 ARG A CA 1
ATOM 1856 C C . ARG A 1 227 ? -12.590 16.389 9.094 1.00 74.06 227 ARG A C 1
ATOM 1858 O O . ARG A 1 227 ? -13.591 16.774 8.502 1.00 74.06 227 ARG A O 1
ATOM 1865 N N . MET A 1 228 ? -12.490 16.337 10.417 1.00 76.31 228 MET A N 1
ATOM 1866 C CA . MET A 1 228 ? -13.572 16.720 11.320 1.00 76.31 228 MET A CA 1
ATOM 1867 C C . MET A 1 228 ? -13.859 18.217 11.220 1.00 76.31 228 MET A C 1
ATOM 1869 O O . MET A 1 228 ? -15.008 18.587 10.988 1.00 76.31 228 MET A O 1
ATOM 1873 N N . GLU A 1 229 ? -12.811 19.047 11.245 1.00 74.69 229 GLU A N 1
ATOM 1874 C CA . GLU A 1 229 ? -12.879 20.501 11.026 1.00 74.69 229 GLU A CA 1
ATOM 1875 C C . GLU A 1 229 ? -13.550 20.859 9.689 1.00 74.69 229 GLU A C 1
ATOM 1877 O O . GLU A 1 229 ? -14.318 21.814 9.614 1.00 74.69 229 GLU A O 1
ATOM 1882 N N . ALA A 1 230 ? -13.323 20.066 8.637 1.00 70.94 230 ALA A N 1
ATOM 1883 C CA . ALA A 1 230 ? -13.945 20.270 7.328 1.00 70.94 230 ALA A CA 1
ATOM 1884 C C . ALA A 1 230 ? -15.401 19.769 7.228 1.00 70.94 230 ALA A C 1
ATOM 1886 O O . ALA A 1 230 ? -16.089 20.103 6.266 1.00 70.94 230 ALA A O 1
ATOM 1887 N N . SER A 1 231 ? -15.861 18.941 8.171 1.00 62.38 231 SER A N 1
ATOM 1888 C CA . SER A 1 231 ? -17.150 18.232 8.088 1.00 62.38 231 SER A CA 1
ATOM 1889 C C . SER A 1 231 ? -18.274 18.830 8.944 1.00 62.38 231 SER A C 1
ATOM 1891 O O . SER A 1 231 ? -19.388 18.313 8.904 1.00 62.38 231 SER A O 1
ATOM 1893 N N . SER A 1 232 ? -18.020 19.896 9.714 1.00 57.03 232 SER A N 1
ATOM 1894 C CA . SER A 1 232 ? -19.002 20.527 10.625 1.00 57.03 232 SER A CA 1
ATOM 1895 C C . SER A 1 232 ? -19.668 19.558 11.627 1.00 57.03 232 SER A C 1
ATOM 1897 O O . SER A 1 232 ? -20.766 19.820 12.108 1.00 57.03 232 SER A O 1
ATOM 1899 N N . HIS A 1 233 ? -19.040 18.415 11.934 1.00 62.25 233 HIS A N 1
ATOM 1900 C CA . HIS A 1 233 ? -19.567 17.422 12.878 1.00 62.25 233 HIS A CA 1
ATOM 1901 C C . HIS A 1 233 ? -19.127 17.749 14.314 1.00 62.25 233 HIS A C 1
ATOM 1903 O O . HIS A 1 233 ? -18.144 17.195 14.815 1.00 62.25 233 HIS A O 1
ATOM 1909 N N . ASP A 1 234 ? -19.876 18.628 14.984 1.00 62.97 234 ASP A N 1
ATOM 1910 C CA . ASP A 1 234 ? -19.543 19.127 16.329 1.00 62.97 234 ASP A CA 1
ATOM 1911 C C . ASP A 1 234 ? -19.388 18.010 17.377 1.00 62.97 234 ASP A C 1
ATOM 1913 O O . ASP A 1 234 ? -18.453 18.031 18.175 1.00 62.97 234 ASP A O 1
ATOM 1917 N N . ILE A 1 235 ? -20.244 16.982 17.347 1.00 66.44 235 ILE A N 1
ATOM 1918 C CA . ILE A 1 235 ? -20.242 15.905 18.357 1.00 66.44 235 ILE A CA 1
ATOM 1919 C C . ILE A 1 235 ? -18.962 15.068 18.289 1.00 66.44 235 ILE A C 1
ATOM 1921 O O . ILE A 1 235 ? -18.326 14.793 19.308 1.00 66.44 235 ILE A O 1
ATOM 1925 N N . ALA A 1 236 ? -18.551 14.681 17.083 1.00 65.62 236 ALA A N 1
ATOM 1926 C CA . ALA A 1 236 ? -17.337 13.902 16.919 1.00 65.62 236 ALA A CA 1
ATOM 1927 C C . ALA A 1 236 ? -16.108 14.745 17.312 1.00 65.62 236 ALA A C 1
ATOM 1929 O O . ALA A 1 236 ? -15.185 14.228 17.942 1.00 65.62 236 ALA A O 1
ATOM 1930 N N . GLY A 1 237 ? -16.109 16.050 17.000 1.00 72.12 237 GLY A N 1
ATOM 1931 C CA . GLY A 1 237 ? -15.039 16.976 17.385 1.00 72.12 237 GLY A CA 1
ATOM 1932 C C . GLY A 1 237 ? -14.825 17.040 18.901 1.00 72.12 237 GLY A C 1
ATOM 1933 O O . GLY A 1 237 ? -13.682 17.000 19.360 1.00 72.12 237 GLY A O 1
ATOM 1934 N N . VAL A 1 238 ? -15.915 17.037 19.678 1.00 72.25 238 VAL A N 1
ATOM 1935 C CA . VAL A 1 238 ? -15.870 16.977 21.149 1.00 72.25 238 VAL A CA 1
ATOM 1936 C C . VAL A 1 238 ? -15.233 15.673 21.634 1.00 72.25 238 VAL A C 1
ATOM 1938 O O . VAL A 1 238 ? -14.321 15.715 22.461 1.00 72.25 238 VAL A O 1
ATOM 1941 N N . PHE A 1 239 ? -15.646 14.515 21.104 1.00 74.94 239 PHE A N 1
ATOM 1942 C CA . PHE A 1 239 ? -15.044 13.230 21.489 1.00 74.94 239 PHE A CA 1
ATOM 1943 C C . PHE A 1 239 ? -13.562 13.161 21.133 1.00 74.94 239 PHE A C 1
ATOM 1945 O O . PHE A 1 239 ? -12.743 12.701 21.929 1.00 74.94 239 PHE A O 1
ATOM 1952 N N . PHE A 1 240 ? -13.199 13.670 19.960 1.00 77.19 240 PHE A N 1
ATOM 1953 C CA . PHE A 1 240 ? -11.819 13.722 19.515 1.00 77.19 240 PHE A CA 1
ATOM 1954 C C . PHE A 1 240 ? -10.953 14.604 20.428 1.00 77.19 240 PHE A C 1
ATOM 1956 O O . PHE A 1 240 ? -9.881 14.165 20.846 1.00 77.19 240 PHE A O 1
ATOM 1963 N N . GLN A 1 241 ? -11.420 15.798 20.812 1.00 73.50 241 GLN A N 1
ATOM 1964 C CA . GLN A 1 241 ? -10.716 16.655 21.775 1.00 73.50 241 GLN A CA 1
ATOM 1965 C C . GLN A 1 241 ? -10.594 16.003 23.156 1.00 73.50 241 GLN A C 1
ATOM 1967 O O . GLN A 1 241 ? -9.510 16.018 23.737 1.00 73.50 241 GLN A O 1
ATOM 1972 N N . GLN A 1 242 ? -11.661 15.383 23.667 1.00 74.69 242 GLN A N 1
ATOM 1973 C CA . GLN A 1 242 ? -11.625 14.673 24.951 1.00 74.69 242 GLN A CA 1
ATOM 1974 C C . GLN A 1 242 ? -10.619 13.516 24.952 1.00 74.69 242 GLN A C 1
ATOM 1976 O O . GLN A 1 242 ? -9.999 13.236 25.976 1.00 74.69 242 GLN A O 1
ATOM 1981 N N . ARG A 1 243 ? -10.461 12.829 23.814 1.00 74.00 243 ARG A N 1
ATOM 1982 C CA . ARG A 1 243 ? -9.641 11.617 23.718 1.00 74.00 243 ARG A CA 1
ATOM 1983 C C . ARG A 1 243 ? -8.186 11.887 23.348 1.00 74.00 243 ARG A C 1
ATOM 1985 O O . ARG A 1 243 ? -7.301 11.211 23.863 1.00 74.00 243 ARG A O 1
ATOM 1992 N N . PHE A 1 244 ? -7.941 12.851 22.466 1.00 79.50 244 PHE A N 1
ATOM 1993 C CA . PHE A 1 244 ? -6.628 13.095 21.861 1.00 79.50 244 PHE A CA 1
ATOM 1994 C C . PHE A 1 244 ? -6.110 14.520 22.074 1.00 79.50 244 PHE A C 1
ATOM 1996 O O . PHE A 1 244 ? -5.033 14.855 21.579 1.00 79.50 244 PHE A O 1
ATOM 2003 N N . GLY A 1 245 ? -6.829 15.356 22.830 1.00 70.81 245 GLY A N 1
ATOM 2004 C CA . GLY A 1 245 ? -6.429 16.735 23.114 1.00 70.81 245 GLY A CA 1
ATOM 2005 C C . GLY A 1 245 ? -5.030 16.845 23.723 1.00 70.81 245 GLY A C 1
ATOM 2006 O O . GLY A 1 245 ? -4.274 17.726 23.328 1.00 70.81 245 GLY A O 1
ATOM 2007 N N . SER A 1 246 ? -4.642 15.905 24.591 1.00 67.12 246 SER A N 1
ATOM 2008 C CA . SER A 1 246 ? -3.297 15.846 25.186 1.00 67.12 246 SER A CA 1
ATOM 2009 C C . SER A 1 246 ? -2.197 15.490 24.178 1.00 67.12 246 SER A C 1
ATOM 2011 O O . SER A 1 246 ? -1.098 16.034 24.235 1.00 67.12 246 SER A O 1
ATOM 2013 N N . ILE A 1 247 ? -2.487 14.613 23.212 1.00 68.12 247 ILE A N 1
ATOM 2014 C CA . ILE A 1 247 ? -1.547 14.268 22.133 1.00 68.12 247 ILE A CA 1
ATOM 2015 C C . ILE A 1 247 ? -1.315 15.490 21.234 1.00 68.12 247 ILE A C 1
ATOM 2017 O O . ILE A 1 247 ? -0.200 15.747 20.782 1.00 68.12 247 ILE A O 1
ATOM 2021 N N . LEU A 1 248 ? -2.362 16.283 21.003 1.00 63.19 248 LEU A N 1
ATOM 2022 C CA . LEU A 1 248 ? -2.298 17.483 20.172 1.00 63.19 248 LEU A CA 1
ATOM 2023 C C . LEU A 1 248 ? -1.678 18.686 20.892 1.00 63.19 248 LEU A C 1
ATOM 2025 O O . LEU A 1 248 ? -0.960 19.458 20.254 1.00 63.19 248 LEU A O 1
ATOM 2029 N N . SER A 1 249 ? -1.890 18.840 22.203 1.00 60.34 249 SER A N 1
ATOM 2030 C CA . SER A 1 249 ? -1.300 19.931 22.991 1.00 60.34 249 SER A CA 1
ATOM 2031 C C . SER A 1 249 ? 0.226 19.830 23.058 1.00 60.34 249 SER A C 1
ATOM 2033 O O . SER A 1 249 ? 0.907 20.833 22.856 1.00 60.34 249 SER A O 1
ATOM 2035 N N . LEU A 1 250 ? 0.775 18.613 23.169 1.00 56.69 250 LEU A N 1
ATOM 2036 C CA . LEU A 1 250 ? 2.224 18.358 23.126 1.00 56.69 250 LEU A CA 1
ATOM 2037 C C . LEU A 1 250 ? 2.897 18.881 21.841 1.00 56.69 250 LEU A C 1
ATOM 2039 O O . LEU A 1 250 ? 4.087 19.203 21.836 1.00 56.69 250 LEU A O 1
ATOM 2043 N N . LYS A 1 251 ? 2.147 18.993 20.738 1.00 51.88 251 LYS A N 1
ATOM 2044 C CA . LYS A 1 251 ? 2.629 19.537 19.462 1.00 51.88 251 LYS A CA 1
ATOM 2045 C C . LYS A 1 251 ? 2.609 21.060 19.422 1.00 51.88 251 LYS A C 1
ATOM 2047 O O . LYS A 1 251 ? 3.486 21.634 18.774 1.00 51.88 251 LYS A O 1
ATOM 2052 N N . ASN A 1 252 ? 1.646 21.703 20.081 1.00 52.88 252 ASN A N 1
ATOM 2053 C CA . ASN A 1 252 ? 1.635 23.159 20.218 1.00 52.88 252 ASN A CA 1
ATOM 2054 C C . ASN A 1 252 ? 2.815 23.604 21.081 1.00 52.88 252 ASN A C 1
ATOM 2056 O O . ASN A 1 252 ? 3.587 24.443 20.627 1.00 52.88 252 ASN A O 1
ATOM 2060 N N . ASP A 1 253 ? 3.071 22.911 22.190 1.00 49.22 253 ASP A N 1
ATOM 2061 C CA . ASP A 1 253 ? 4.224 23.189 23.049 1.00 49.22 253 ASP A CA 1
ATOM 2062 C C . ASP A 1 253 ? 5.553 22.934 22.317 1.00 49.22 253 ASP A C 1
ATOM 2064 O O . ASP A 1 253 ? 6.475 23.747 22.374 1.00 49.22 253 ASP A O 1
ATOM 2068 N N . LYS A 1 254 ? 5.677 21.838 21.550 1.00 52.09 254 LYS A N 1
ATOM 2069 C CA . LYS A 1 254 ? 6.880 21.577 20.731 1.00 52.09 254 LYS A CA 1
ATOM 2070 C C . LYS A 1 254 ? 7.050 22.583 19.587 1.00 52.09 254 LYS A C 1
ATOM 2072 O O . LYS A 1 254 ? 8.176 22.994 19.315 1.00 52.09 254 LYS A O 1
ATOM 2077 N N . LYS A 1 255 ? 5.977 22.998 18.903 1.00 49.16 255 LYS A N 1
ATOM 2078 C CA . LYS A 1 255 ? 6.048 24.022 17.843 1.00 49.16 255 LYS A CA 1
ATOM 2079 C C . LYS A 1 255 ? 6.405 25.390 18.403 1.00 49.16 255 LYS A C 1
ATOM 2081 O O . LYS A 1 255 ? 7.229 26.068 17.794 1.00 49.16 255 LYS A O 1
ATOM 2086 N N . GLU A 1 256 ? 5.825 25.785 19.530 1.00 45.91 256 GLU A N 1
ATOM 2087 C CA . GLU A 1 256 ? 6.167 27.030 20.214 1.00 45.91 256 GLU A CA 1
ATOM 2088 C C . GLU A 1 256 ? 7.624 27.014 20.664 1.00 45.91 256 GLU A C 1
ATOM 2090 O O . GLU A 1 256 ? 8.346 27.960 20.362 1.00 45.91 256 GLU A O 1
ATOM 2095 N N . ASN A 1 257 ? 8.104 25.903 21.231 1.00 42.75 257 ASN A N 1
ATOM 2096 C CA . ASN A 1 257 ? 9.511 25.732 21.592 1.00 42.75 257 ASN A CA 1
ATOM 2097 C C . ASN A 1 257 ? 10.458 25.769 20.378 1.00 42.75 257 ASN A C 1
ATOM 2099 O O . ASN A 1 257 ? 11.515 26.386 20.452 1.00 42.75 257 ASN A O 1
ATOM 2103 N N . ILE A 1 258 ? 10.086 25.196 19.226 1.00 47.62 258 ILE A N 1
ATOM 2104 C CA . ILE A 1 258 ? 10.886 25.276 17.985 1.00 47.62 258 ILE A CA 1
ATOM 2105 C C . ILE A 1 258 ? 10.879 26.699 17.393 1.00 47.62 258 ILE A C 1
ATOM 2107 O O . ILE A 1 258 ? 11.884 27.146 16.835 1.00 47.62 258 ILE A O 1
ATOM 2111 N N . ILE A 1 259 ? 9.764 27.429 17.495 1.00 47.00 259 ILE A N 1
ATOM 2112 C CA . ILE A 1 259 ? 9.662 28.830 17.056 1.00 47.00 259 ILE A CA 1
ATOM 2113 C C . ILE A 1 259 ? 10.461 29.746 17.995 1.00 47.00 259 ILE A C 1
ATOM 2115 O O . ILE A 1 259 ? 11.144 30.654 17.515 1.00 47.00 259 ILE A O 1
ATOM 2119 N N . LEU A 1 260 ? 10.426 29.489 19.304 1.00 44.03 260 LEU A N 1
ATOM 2120 C CA . LEU A 1 260 ? 11.259 30.140 20.315 1.00 44.03 260 LEU A CA 1
ATOM 2121 C C . LEU A 1 260 ? 12.744 29.870 20.059 1.00 44.03 260 LEU A C 1
ATOM 2123 O O . LEU A 1 260 ? 13.510 30.823 19.972 1.00 44.03 260 LEU A O 1
ATOM 2127 N N . ASP A 1 261 ? 13.146 28.622 19.816 1.00 42.62 261 ASP A N 1
ATOM 2128 C CA . ASP A 1 261 ? 14.549 28.260 19.573 1.00 42.62 261 ASP A CA 1
ATOM 2129 C C . ASP A 1 261 ? 15.086 28.849 18.250 1.00 42.62 261 ASP A C 1
ATOM 2131 O O . ASP A 1 261 ? 16.222 29.325 18.174 1.00 42.62 261 ASP A O 1
ATOM 2135 N N . LYS A 1 262 ? 14.240 28.946 17.211 1.00 46.84 262 LYS A N 1
ATOM 2136 C CA . LYS A 1 262 ? 14.570 29.678 15.971 1.00 46.84 262 LYS A CA 1
ATOM 2137 C C . LYS A 1 262 ? 14.672 31.192 16.178 1.00 46.84 262 LYS A C 1
ATOM 2139 O O . LYS A 1 262 ? 15.529 31.815 15.555 1.00 46.84 262 LYS A O 1
ATOM 2144 N N . ARG A 1 263 ? 13.841 31.794 17.038 1.00 41.50 263 ARG A N 1
ATOM 2145 C CA . ARG A 1 263 ? 13.924 33.229 17.384 1.00 41.50 263 ARG A CA 1
ATOM 2146 C C . ARG A 1 263 ? 15.128 33.548 18.272 1.00 41.50 263 ARG A C 1
ATOM 2148 O O . ARG A 1 263 ? 15.720 34.610 18.103 1.00 41.50 263 ARG A O 1
ATOM 2155 N N . ILE A 1 264 ? 15.512 32.635 19.164 1.00 46.34 264 ILE A N 1
ATOM 2156 C CA . ILE A 1 264 ? 16.696 32.756 20.027 1.00 46.34 264 ILE A CA 1
ATOM 2157 C C . ILE A 1 264 ? 17.975 32.664 19.183 1.00 46.34 264 ILE A C 1
ATOM 2159 O O . ILE A 1 264 ? 18.866 33.497 19.331 1.00 46.34 264 ILE A O 1
ATOM 2163 N N . LYS A 1 265 ? 18.038 31.746 18.208 1.00 44.81 265 LYS A N 1
ATOM 2164 C CA . LYS A 1 265 ? 19.182 31.644 17.280 1.00 44.81 265 LYS A CA 1
ATOM 2165 C C . LYS A 1 265 ? 19.290 32.805 16.284 1.00 44.81 265 LYS A C 1
ATOM 2167 O O . LYS A 1 265 ? 20.377 33.044 15.768 1.00 44.81 265 LYS A O 1
ATOM 2172 N N . SER A 1 266 ? 18.207 33.543 16.015 1.00 42.84 266 SER A N 1
ATOM 2173 C CA . SER A 1 266 ? 18.212 34.642 15.034 1.00 42.84 266 SER A CA 1
ATOM 2174 C C . SER A 1 266 ? 18.424 36.040 15.628 1.00 42.84 266 SER A C 1
ATOM 2176 O O . SER A 1 266 ? 18.392 37.013 14.874 1.00 42.84 266 SER A O 1
ATOM 2178 N N . LYS A 1 267 ? 18.592 36.191 16.948 1.00 37.44 267 LYS A N 1
ATOM 2179 C CA . LYS A 1 267 ? 18.794 37.506 17.575 1.00 37.44 267 LYS A CA 1
ATOM 2180 C C . LYS A 1 267 ? 19.860 37.469 18.668 1.00 37.44 267 LYS A C 1
ATOM 2182 O O . LYS A 1 267 ? 19.563 37.556 19.854 1.00 37.44 267 LYS A O 1
ATOM 2187 N N . ASN A 1 268 ? 21.119 37.496 18.241 1.00 47.31 268 ASN A N 1
ATOM 2188 C CA . ASN A 1 268 ? 22.142 38.225 18.986 1.00 47.31 268 ASN A CA 1
ATOM 2189 C C . ASN A 1 268 ? 21.894 39.729 18.789 1.00 47.31 268 ASN A C 1
ATOM 2191 O O . ASN A 1 268 ? 22.298 40.286 17.775 1.00 47.31 268 ASN A O 1
ATOM 2195 N N . CYS A 1 269 ? 21.203 40.377 19.733 1.00 37.84 269 CYS A N 1
ATOM 2196 C CA . CYS A 1 269 ? 21.269 41.835 19.902 1.00 37.84 269 CYS A CA 1
ATOM 2197 C C . CYS A 1 269 ? 20.853 42.250 21.331 1.00 37.84 269 CYS A C 1
ATOM 2199 O O . CYS A 1 269 ? 19.714 42.625 21.601 1.00 37.84 269 CYS A O 1
ATOM 2201 N N . SER A 1 270 ? 21.788 42.034 22.259 1.00 49.66 270 SER A N 1
ATOM 2202 C CA . SER A 1 270 ? 22.232 42.875 23.394 1.00 49.66 270 SER A CA 1
ATOM 2203 C C . SER A 1 270 ? 21.310 43.794 24.228 1.00 49.66 270 SER A C 1
ATOM 2205 O O . SER A 1 270 ? 21.854 44.455 25.106 1.00 49.66 270 SER A O 1
ATOM 2207 N N . LEU A 1 271 ? 19.976 43.820 24.109 1.00 44.16 271 LEU A N 1
ATOM 2208 C CA . LEU A 1 271 ? 19.142 44.604 25.054 1.00 44.16 271 LEU A CA 1
ATOM 2209 C C . LEU A 1 271 ? 17.957 43.853 25.684 1.00 44.16 271 LEU A C 1
ATOM 2211 O O . LEU A 1 271 ? 17.563 44.182 26.801 1.00 44.16 271 LEU A O 1
ATOM 2215 N N . LEU A 1 272 ? 17.432 42.798 25.049 1.00 44.81 272 LEU A N 1
ATOM 2216 C CA . LEU A 1 272 ? 16.317 42.025 25.624 1.00 44.81 272 LEU A CA 1
ATOM 2217 C C . LEU A 1 272 ? 16.746 41.080 26.763 1.00 44.81 272 LEU A C 1
ATOM 2219 O O . LEU A 1 272 ? 15.935 40.750 27.625 1.00 44.81 272 LEU A O 1
ATOM 2223 N N . ASN A 1 273 ? 18.020 40.674 26.803 1.00 50.06 273 ASN A N 1
ATOM 2224 C CA . ASN A 1 273 ? 18.518 39.739 27.818 1.00 50.06 273 ASN A CA 1
ATOM 2225 C C . ASN A 1 273 ? 18.578 40.361 29.218 1.00 50.06 273 ASN A C 1
ATOM 2227 O O . ASN A 1 273 ? 18.394 39.645 30.193 1.00 50.06 273 ASN A O 1
ATOM 2231 N N . LEU A 1 274 ? 18.764 41.680 29.342 1.00 45.00 274 LEU A N 1
ATOM 2232 C CA . LEU A 1 274 ? 18.785 42.324 30.658 1.00 45.00 274 LEU A CA 1
ATOM 2233 C C . LEU A 1 274 ? 17.373 42.406 31.257 1.00 45.00 274 LEU A C 1
ATOM 2235 O O . LEU A 1 274 ? 17.187 42.101 32.430 1.00 45.00 274 LEU A O 1
ATOM 2239 N N . GLN A 1 275 ? 16.363 42.728 30.442 1.00 48.50 275 GLN A N 1
ATOM 2240 C CA . GLN A 1 275 ? 14.966 42.723 30.885 1.00 48.50 275 GLN A CA 1
ATOM 2241 C C . GLN A 1 275 ? 14.472 41.311 31.206 1.00 48.50 275 GLN A C 1
ATOM 2243 O O . GLN A 1 275 ? 13.781 41.136 32.204 1.00 48.50 275 GLN A O 1
ATOM 2248 N N . LEU A 1 276 ? 14.868 40.299 30.425 1.00 49.16 276 LEU A N 1
ATOM 2249 C CA . LEU A 1 276 ? 14.496 38.909 30.695 1.00 49.16 276 LEU A CA 1
ATOM 2250 C C . LEU A 1 276 ? 15.169 38.373 31.969 1.00 49.16 276 LEU A C 1
ATOM 2252 O O . LEU A 1 276 ? 14.513 37.713 32.765 1.00 49.16 276 LEU A O 1
ATOM 2256 N N . VAL A 1 277 ? 16.443 38.704 32.209 1.00 54.06 277 VAL A N 1
ATOM 2257 C CA . VAL A 1 277 ? 17.145 38.333 33.449 1.00 54.06 277 VAL A CA 1
ATOM 2258 C C . VAL A 1 277 ? 16.534 39.042 34.659 1.00 54.06 277 VAL A C 1
ATOM 2260 O O . VAL A 1 277 ? 16.302 38.394 35.673 1.00 54.06 277 VAL A O 1
ATOM 2263 N N . ILE A 1 278 ? 16.180 40.328 34.555 1.00 55.25 278 ILE A N 1
ATOM 2264 C CA . ILE A 1 278 ? 15.479 41.052 35.630 1.00 55.25 278 ILE A CA 1
ATOM 2265 C C . ILE A 1 278 ? 14.097 40.432 35.894 1.00 55.25 278 ILE A C 1
ATOM 2267 O O . ILE A 1 278 ? 13.725 40.237 37.049 1.00 55.25 278 ILE A O 1
ATOM 2271 N N . TYR A 1 279 ? 13.360 40.052 34.847 1.00 57.59 279 TYR A N 1
ATOM 2272 C CA . TYR A 1 279 ? 12.042 39.426 34.979 1.00 57.59 279 TYR A CA 1
ATOM 2273 C C . TYR A 1 279 ? 12.125 38.018 35.592 1.00 57.59 279 TYR A C 1
ATOM 2275 O O . TYR A 1 279 ? 11.322 37.674 36.455 1.00 57.59 279 TYR A O 1
ATOM 2283 N N . ILE A 1 280 ? 13.136 37.224 35.220 1.00 60.62 280 ILE A N 1
ATOM 2284 C CA . ILE A 1 280 ? 13.401 35.898 35.801 1.00 60.62 280 ILE A CA 1
ATOM 2285 C C . ILE A 1 280 ? 13.849 36.020 37.263 1.00 60.62 280 ILE A C 1
ATOM 2287 O O . ILE A 1 280 ? 13.400 35.241 38.102 1.00 60.62 280 ILE A O 1
ATOM 2291 N N . LEU A 1 281 ? 14.676 37.013 37.605 1.00 52.72 281 LEU A N 1
ATOM 2292 C CA . LEU A 1 281 ? 15.086 37.259 38.989 1.00 52.72 281 LEU A CA 1
ATOM 2293 C C . LEU A 1 281 ? 13.899 37.702 39.859 1.00 52.72 281 LEU A C 1
ATOM 2295 O O . LEU A 1 281 ? 13.737 37.171 40.959 1.00 52.72 281 LEU A O 1
ATOM 2299 N N . LEU A 1 282 ? 13.023 38.575 39.349 1.00 58.47 282 LEU A N 1
ATOM 2300 C CA . LEU A 1 282 ? 11.791 38.989 40.033 1.00 58.47 282 LEU A CA 1
ATOM 2301 C C . LEU A 1 282 ? 10.816 37.820 40.220 1.00 58.47 282 LEU A C 1
ATOM 2303 O O . LEU A 1 282 ? 10.296 37.629 41.318 1.00 58.47 282 LEU A O 1
ATOM 2307 N N . LEU A 1 283 ? 10.627 36.984 39.195 1.00 57.34 283 LEU A N 1
ATOM 2308 C CA . LEU A 1 283 ? 9.812 35.772 39.298 1.00 57.34 283 LEU A CA 1
ATOM 2309 C C . LEU A 1 283 ? 10.415 34.757 40.278 1.00 57.34 283 LEU A C 1
ATOM 2311 O O . LEU A 1 283 ? 9.672 34.143 41.036 1.00 57.34 283 LEU A O 1
ATOM 2315 N N . SER A 1 284 ? 11.743 34.618 40.343 1.00 58.47 284 SER A N 1
ATOM 2316 C CA . SER A 1 284 ? 12.397 33.727 41.313 1.00 58.47 284 SER A CA 1
ATOM 2317 C C . SER A 1 284 ? 12.250 34.212 42.763 1.00 58.47 284 SER A C 1
ATOM 2319 O O . SER A 1 284 ? 12.076 33.396 43.670 1.00 58.47 284 SER A O 1
ATOM 2321 N N . GLY A 1 285 ? 12.247 35.533 42.986 1.00 61.31 285 GLY A N 1
ATOM 2322 C CA . GLY A 1 285 ? 11.963 36.140 44.289 1.00 61.31 285 GLY A CA 1
ATOM 2323 C C . GLY A 1 285 ? 10.507 35.941 44.714 1.00 61.31 285 GLY A C 1
ATOM 2324 O O . GLY A 1 285 ? 10.242 35.569 45.856 1.00 61.31 285 GLY A O 1
ATOM 2325 N N . ILE A 1 286 ? 9.570 36.094 43.772 1.00 56.84 286 ILE A N 1
ATOM 2326 C CA . ILE A 1 286 ? 8.137 35.861 43.995 1.00 56.84 286 ILE A CA 1
ATOM 2327 C C . ILE A 1 286 ? 7.858 34.377 44.267 1.00 56.84 286 ILE A C 1
ATOM 2329 O O . ILE A 1 286 ? 7.107 34.064 45.183 1.00 56.84 286 ILE A O 1
ATOM 2333 N N . VAL A 1 287 ? 8.507 33.449 43.556 1.00 54.56 287 VAL A N 1
ATOM 2334 C CA . VAL A 1 287 ? 8.361 32.004 43.801 1.00 54.56 287 VAL A CA 1
ATOM 2335 C C . VAL A 1 287 ? 8.942 31.600 45.157 1.00 54.56 287 VAL A C 1
ATOM 2337 O O . VAL A 1 287 ? 8.341 30.772 45.833 1.00 54.56 287 VAL A O 1
ATOM 2340 N N . LYS A 1 288 ? 10.042 32.211 45.620 1.00 54.19 288 LYS A N 1
ATOM 2341 C CA . LYS A 1 288 ? 10.540 31.989 46.990 1.00 54.19 288 LYS A CA 1
ATOM 2342 C C . LYS A 1 288 ? 9.573 32.518 48.053 1.00 54.19 288 LYS A C 1
ATOM 2344 O O . LYS A 1 288 ? 9.318 31.811 49.019 1.00 54.19 288 LYS A O 1
ATOM 2349 N N . LEU A 1 289 ? 8.992 33.703 47.857 1.00 47.81 289 LEU A N 1
ATOM 2350 C CA . LEU A 1 289 ? 7.977 34.265 48.759 1.00 47.81 289 LEU A CA 1
ATOM 2351 C C . LEU A 1 289 ? 6.706 33.408 48.798 1.00 47.81 289 LEU A C 1
ATOM 2353 O O . LEU A 1 289 ? 6.210 33.092 49.873 1.00 47.81 289 LEU A O 1
ATOM 2357 N N . ILE A 1 290 ? 6.222 32.966 47.638 1.00 53.00 290 ILE A N 1
ATOM 2358 C CA . ILE A 1 290 ? 5.063 32.075 47.531 1.00 53.00 290 ILE A CA 1
ATOM 2359 C C . ILE A 1 290 ? 5.381 30.705 48.140 1.00 53.00 290 ILE A C 1
ATOM 2361 O O . ILE A 1 290 ? 4.542 30.145 48.832 1.00 53.00 290 ILE A O 1
ATOM 2365 N N . SER A 1 291 ? 6.594 30.180 47.958 1.00 49.28 291 SER A N 1
ATOM 2366 C CA . SER A 1 291 ? 6.996 28.905 48.555 1.00 49.28 291 SER A CA 1
ATOM 2367 C C . SER A 1 291 ? 7.103 28.977 50.079 1.00 49.28 291 SER A C 1
ATOM 2369 O O . SER A 1 291 ? 6.797 27.977 50.712 1.00 49.28 291 SER A O 1
ATOM 2371 N N . ILE A 1 292 ? 7.487 30.123 50.660 1.00 51.88 292 ILE A N 1
ATOM 2372 C CA . ILE A 1 292 ? 7.489 30.364 52.118 1.00 51.88 292 ILE A CA 1
ATOM 2373 C C . ILE A 1 292 ? 6.053 30.468 52.654 1.00 51.88 292 ILE A C 1
ATOM 2375 O O . ILE A 1 292 ? 5.733 29.909 53.699 1.00 51.88 292 ILE A O 1
ATOM 2379 N N . VAL A 1 293 ? 5.163 31.137 51.913 1.00 51.84 293 VAL A N 1
ATOM 2380 C CA . VAL A 1 293 ? 3.743 31.269 52.281 1.00 51.84 293 VAL A CA 1
ATOM 2381 C C . VAL A 1 293 ? 3.002 29.929 52.166 1.00 51.84 293 VAL A C 1
ATOM 2383 O O . VAL A 1 293 ? 2.162 29.621 53.005 1.00 51.84 293 VAL A O 1
ATOM 2386 N N . ILE A 1 294 ? 3.322 29.110 51.159 1.00 57.53 294 ILE A N 1
ATOM 2387 C CA . ILE A 1 294 ? 2.683 27.805 50.927 1.00 57.53 294 ILE A CA 1
ATOM 2388 C C . ILE A 1 294 ? 3.256 26.711 51.838 1.00 57.53 294 ILE A C 1
ATOM 2390 O O . ILE A 1 294 ? 2.510 25.825 52.248 1.00 57.53 294 ILE A O 1
ATOM 2394 N N . SER A 1 295 ? 4.548 26.749 52.185 1.00 53.19 295 SER A N 1
ATOM 2395 C CA . SER A 1 295 ? 5.151 25.737 53.066 1.00 53.19 295 SER A CA 1
ATOM 2396 C C . SER A 1 295 ? 4.762 25.892 54.539 1.00 53.19 295 SER A C 1
ATOM 2398 O O . SER A 1 295 ? 5.131 25.042 55.347 1.00 53.19 295 SER A O 1
ATOM 2400 N N . GLY A 1 296 ? 4.036 26.956 54.907 1.00 45.19 296 GLY A N 1
ATOM 2401 C CA . GLY A 1 296 ? 3.599 27.205 56.284 1.00 45.19 296 GLY A CA 1
ATOM 2402 C C . GLY A 1 296 ? 4.749 27.420 57.273 1.00 45.19 296 GLY A C 1
ATOM 2403 O O . GLY A 1 296 ? 4.514 27.483 58.477 1.00 45.19 296 GLY A O 1
ATOM 2404 N N . GLN A 1 297 ? 5.985 27.549 56.787 1.00 47.56 297 GLN A N 1
ATOM 2405 C CA . GLN A 1 297 ? 7.149 27.874 57.600 1.00 47.56 297 GLN A CA 1
ATOM 2406 C C . GLN A 1 297 ? 7.245 29.392 57.718 1.00 47.56 297 GLN A C 1
ATOM 2408 O O . GLN A 1 297 ? 8.036 30.044 57.038 1.00 47.56 297 GLN A O 1
ATOM 2413 N N . PHE A 1 298 ? 6.422 29.966 58.594 1.00 47.34 298 PHE A N 1
ATOM 2414 C CA . PHE A 1 298 ? 6.798 31.245 59.180 1.00 47.34 298 PHE A CA 1
ATOM 2415 C C . PHE A 1 298 ? 8.073 31.012 59.999 1.00 47.34 298 PHE A C 1
ATOM 2417 O O . PHE A 1 298 ? 8.115 30.044 60.763 1.00 47.34 298 PHE A O 1
ATOM 2424 N N . PRO A 1 299 ? 9.118 31.842 59.851 1.00 42.28 299 PRO A N 1
ATOM 2425 C CA . PRO A 1 299 ? 10.216 31.808 60.799 1.00 42.28 299 PRO A CA 1
ATOM 2426 C C . PRO A 1 299 ? 9.629 32.088 62.183 1.00 42.28 299 PRO A C 1
ATOM 2428 O O . PRO A 1 299 ? 9.033 33.142 62.411 1.00 42.28 299 PRO A O 1
ATOM 2431 N N . THR A 1 300 ? 9.752 31.121 63.090 1.00 38.78 300 THR A N 1
ATOM 2432 C CA . THR A 1 300 ? 9.631 31.379 64.519 1.00 38.78 300 THR A CA 1
ATOM 2433 C C . THR A 1 300 ? 10.704 32.407 64.846 1.00 38.78 300 THR A C 1
ATOM 2435 O O . THR A 1 300 ? 11.894 32.133 64.702 1.00 38.78 300 THR A O 1
ATOM 2438 N N . PHE A 1 301 ? 10.285 33.625 65.179 1.00 39.00 301 PHE A N 1
ATOM 2439 C CA . PHE A 1 301 ? 11.167 34.556 65.861 1.00 39.00 301 PHE A CA 1
ATOM 2440 C C . PHE A 1 301 ? 11.458 33.932 67.224 1.00 39.00 301 PHE A C 1
ATOM 2442 O O . PHE A 1 301 ? 10.538 33.767 68.021 1.00 39.00 301 PHE A O 1
ATOM 2449 N N . ASP A 1 302 ? 12.710 33.538 67.448 1.00 33.94 302 ASP A N 1
ATOM 2450 C CA . ASP A 1 302 ? 13.205 33.278 68.793 1.00 33.94 302 ASP A CA 1
ATOM 2451 C C . ASP A 1 302 ? 13.101 34.594 69.576 1.00 33.94 302 ASP A C 1
ATOM 2453 O O . ASP A 1 302 ? 13.832 35.558 69.332 1.00 33.94 302 ASP A O 1
ATOM 2457 N N . GLU A 1 303 ? 12.129 34.641 70.484 1.00 40.72 303 GLU A N 1
ATOM 2458 C CA . GLU A 1 303 ? 12.127 35.535 71.633 1.00 40.72 303 GLU A CA 1
ATOM 2459 C C . GLU A 1 303 ? 13.223 35.055 72.589 1.00 40.72 303 GLU A C 1
ATOM 2461 O O . GLU A 1 303 ? 12.957 34.266 73.481 1.00 40.72 303 GLU A O 1
ATOM 2466 N N . ASP A 1 304 ? 14.460 35.499 72.372 1.00 36.44 304 ASP A N 1
ATOM 2467 C CA . ASP A 1 304 ? 15.515 35.514 73.393 1.00 36.44 304 ASP A CA 1
ATOM 2468 C C . ASP A 1 304 ? 16.542 36.600 73.038 1.00 36.44 304 ASP A C 1
ATOM 2470 O O . ASP A 1 304 ? 17.644 36.359 72.548 1.00 36.44 304 ASP A O 1
ATOM 2474 N N . PHE A 1 305 ? 16.134 37.848 73.266 1.00 33.12 305 PHE A N 1
ATOM 2475 C CA . PHE A 1 305 ? 17.033 38.970 73.543 1.00 33.12 305 PHE A CA 1
ATOM 2476 C C . PHE A 1 305 ? 16.303 39.934 74.493 1.00 33.12 305 PHE A C 1
ATOM 2478 O O . PHE A 1 305 ? 15.907 41.038 74.127 1.00 33.12 305 PHE A O 1
ATOM 2485 N N . PHE A 1 306 ? 16.064 39.474 75.723 1.00 39.75 306 PHE A N 1
ATOM 2486 C CA . PHE A 1 306 ? 15.853 40.368 76.859 1.00 39.75 306 PHE A CA 1
ATOM 2487 C C . PHE A 1 306 ? 17.225 40.824 77.365 1.00 39.75 306 PHE A C 1
ATOM 2489 O O . PHE A 1 306 ? 18.071 39.989 77.668 1.00 39.75 306 PHE A O 1
ATOM 2496 N N . ASP A 1 307 ? 17.431 42.135 77.472 1.00 34.81 307 ASP A N 1
ATOM 2497 C CA . ASP A 1 307 ? 17.767 42.709 78.778 1.00 34.81 307 ASP A CA 1
ATOM 2498 C C . ASP A 1 307 ? 17.513 44.222 78.773 1.00 34.81 307 ASP A C 1
ATOM 2500 O O . ASP A 1 307 ? 18.193 45.012 78.110 1.00 34.81 307 ASP A O 1
ATOM 2504 N N . GLU A 1 308 ? 16.483 44.621 79.517 1.00 41.78 308 GLU A N 1
ATOM 2505 C CA . GLU A 1 308 ? 16.267 45.996 79.942 1.00 41.78 308 GLU A CA 1
ATOM 2506 C C . GLU A 1 308 ? 17.154 46.298 81.159 1.00 41.78 308 GLU A C 1
ATOM 2508 O O . GLU A 1 308 ? 17.074 45.619 82.173 1.00 41.78 308 GLU A O 1
ATOM 2513 N N . GLY A 1 309 ? 17.924 47.386 81.069 1.00 37.16 309 GLY A N 1
ATOM 2514 C CA . GLY A 1 309 ? 18.094 48.379 82.139 1.00 37.16 309 GLY A CA 1
ATOM 2515 C C . GLY A 1 309 ? 18.808 47.977 83.439 1.00 37.16 309 GLY A C 1
ATOM 2516 O O . GLY A 1 309 ? 18.272 47.267 84.276 1.00 37.16 309 GLY A O 1
ATOM 2517 N N . ASN A 1 310 ? 19.904 48.662 83.774 1.00 35.56 310 ASN A N 1
ATOM 2518 C CA . ASN A 1 310 ? 19.829 49.958 84.469 1.00 35.56 310 ASN A CA 1
ATOM 2519 C C . ASN A 1 310 ? 21.195 50.426 84.993 1.00 35.56 310 ASN A C 1
ATOM 2521 O O . ASN A 1 310 ? 21.988 49.670 85.543 1.00 35.56 310 ASN A O 1
ATOM 2525 N N . LEU A 1 311 ? 21.396 51.740 84.907 1.00 41.81 311 LEU A N 1
ATOM 2526 C CA . LEU A 1 311 ? 22.197 52.507 85.856 1.00 41.81 311 LEU A CA 1
ATOM 2527 C C . LEU A 1 311 ? 21.459 52.535 87.204 1.00 41.81 311 LEU A C 1
ATOM 2529 O O . LEU A 1 311 ? 20.380 53.114 87.269 1.00 41.81 311 LEU A O 1
ATOM 2533 N N . MET A 1 312 ? 22.041 51.962 88.258 1.00 40.25 312 MET A N 1
ATOM 2534 C CA . MET A 1 312 ? 22.252 52.578 89.581 1.00 40.25 312 MET A CA 1
ATOM 2535 C C . MET A 1 312 ? 22.624 51.514 90.628 1.00 40.25 312 MET A C 1
ATOM 2537 O O . MET A 1 312 ? 21.876 50.563 90.828 1.00 40.25 312 MET A O 1
ATOM 2541 N N . GLN A 1 313 ? 23.708 51.840 91.349 1.00 40.53 313 GLN A N 1
ATOM 2542 C CA . GLN A 1 313 ? 24.303 51.224 92.549 1.00 40.53 313 GLN A CA 1
ATOM 2543 C C . GLN A 1 313 ? 25.240 50.034 92.339 1.00 40.53 313 GLN A C 1
ATOM 2545 O O . GLN A 1 313 ? 24.791 48.951 91.920 1.00 40.53 313 GLN A O 1
#

InterPro domains:
  IPR027897 Protein of unknown function DUF4559 [PF15112] (5-234)

Sequence (313 aa):
MSDIQQFDNFMSVAFGLKITVEGLQDFVTDFLKATHRDIYVKCSLGNCNIDCSRKFGHVFRRWCLVCLTWKNELHKLNRFKNHWDRINWKEIDTVDFPLSFEEMAKVFVQDFKSVRQGLLQDLGALMSLLKNMKTYNGMISDQTIANVQRTRNKNFAHNYTVFLHDLEKTQSIDSLITLLRVPEIRSTESSIKALVDLEDLKLNQRIPERLLQQSSAEEVVTSIQKRMEASSHDIAGVFFQQRFGSILSLKNDKKENIILDKRIKSKNCSLLNLQLVIYILLLSGIVKLISIVISGQFPTFDEDFFDEGNLMQ

Organism: Mytilus galloprovincialis (NCBI:txid29158)